Protein AF-A0A0Q2XA26-F1 (afdb_monomer)

Radius of gyration: 17.33 Å; Cα contacts (8 Å, |Δi|>4): 202; chains: 1; bounding box: 46×27×49 Å

Structure (mmCIF, N/CA/C/O backbone):
data_AF-A0A0Q2XA26-F1
#
_entry.id   AF-A0A0Q2XA26-F1
#
loop_
_atom_site.group_PDB
_atom_site.id
_atom_site.type_symbol
_atom_site.label_atom_id
_atom_site.label_alt_id
_atom_site.label_comp_id
_atom_site.label_asym_id
_atom_site.label_entity_id
_atom_site.label_seq_id
_atom_site.pdbx_PDB_ins_code
_atom_site.Cartn_x
_atom_site.Cartn_y
_atom_site.Cartn_z
_atom_site.occupancy
_atom_site.B_iso_or_equiv
_atom_site.auth_seq_id
_atom_site.auth_comp_id
_atom_site.auth_asym_id
_atom_site.auth_atom_id
_atom_site.pdbx_PDB_model_num
ATOM 1 N N . MET A 1 1 ? 8.811 11.066 24.839 1.00 60.38 1 MET A N 1
ATOM 2 C CA . MET A 1 1 ? 7.591 11.904 24.819 1.00 60.38 1 MET A CA 1
ATOM 3 C C . MET A 1 1 ? 6.394 10.997 25.052 1.00 60.38 1 MET A C 1
ATOM 5 O O . MET A 1 1 ? 6.453 9.852 24.619 1.00 60.38 1 MET A O 1
ATOM 9 N N . ALA A 1 2 ? 5.372 11.446 25.786 1.00 68.88 2 ALA A N 1
ATOM 10 C CA . ALA A 1 2 ? 4.149 10.662 25.970 1.00 68.88 2 ALA A CA 1
ATOM 11 C C . ALA A 1 2 ? 3.360 10.617 24.654 1.00 68.88 2 ALA A C 1
ATOM 13 O O . ALA A 1 2 ? 3.324 11.610 23.932 1.00 68.88 2 ALA A O 1
ATOM 14 N N . ARG A 1 3 ? 2.763 9.466 24.346 1.00 77.31 3 ARG A N 1
ATOM 15 C CA . ARG A 1 3 ? 1.936 9.269 23.156 1.00 77.31 3 ARG A CA 1
ATOM 16 C C . ARG A 1 3 ? 0.669 10.134 23.233 1.00 77.31 3 ARG A C 1
ATOM 18 O O . ARG A 1 3 ? 0.009 10.151 24.271 1.00 77.31 3 ARG A O 1
ATOM 25 N N . ILE A 1 4 ? 0.309 10.794 22.137 1.00 81.94 4 ILE A N 1
ATOM 26 C CA . ILE A 1 4 ? -0.959 11.513 21.997 1.00 81.94 4 ILE A CA 1
ATOM 27 C C . ILE A 1 4 ? -2.042 10.502 21.604 1.00 81.94 4 ILE A C 1
ATOM 29 O O . ILE A 1 4 ? -1.872 9.731 20.662 1.00 81.94 4 ILE A O 1
ATOM 33 N N . THR A 1 5 ? -3.148 10.470 22.350 1.00 85.94 5 THR A N 1
ATOM 34 C CA . THR A 1 5 ? -4.313 9.650 21.980 1.00 85.94 5 THR A CA 1
ATOM 35 C C . THR A 1 5 ? -5.193 10.465 21.031 1.00 85.94 5 THR A C 1
ATOM 37 O O . THR A 1 5 ? -5.631 11.548 21.429 1.00 85.94 5 THR A O 1
ATOM 40 N N . PRO A 1 6 ? -5.439 10.000 19.795 1.00 89.56 6 PRO A N 1
ATOM 41 C CA . PRO A 1 6 ? -6.265 10.724 18.837 1.00 89.56 6 PRO A CA 1
ATOM 42 C C . PRO A 1 6 ? -7.742 10.694 19.252 1.00 89.56 6 PRO A C 1
ATOM 44 O O . PRO A 1 6 ? -8.233 9.721 19.824 1.00 89.56 6 PRO A O 1
ATOM 47 N N . THR A 1 7 ? -8.473 11.758 18.937 1.00 94.25 7 THR A N 1
ATOM 48 C CA . THR A 1 7 ? -9.941 11.764 19.019 1.00 94.25 7 THR A CA 1
ATOM 49 C C . THR A 1 7 ? -10.550 11.022 17.828 1.00 94.25 7 THR A C 1
ATOM 51 O O . THR A 1 7 ? -9.945 10.949 16.759 1.00 94.25 7 THR A O 1
ATOM 54 N N . THR A 1 8 ? -11.789 10.540 17.958 1.00 93.88 8 THR A N 1
ATOM 55 C CA . THR A 1 8 ? -12.515 9.907 16.839 1.00 93.88 8 THR A CA 1
ATOM 56 C C . THR A 1 8 ? -12.646 10.835 15.627 1.00 93.88 8 THR A C 1
ATOM 58 O O . THR A 1 8 ? -12.549 10.369 14.500 1.00 93.88 8 THR A O 1
ATOM 61 N N . ALA A 1 9 ? -12.800 12.148 15.835 1.00 95.12 9 ALA A N 1
ATOM 62 C CA . ALA A 1 9 ? -12.854 13.120 14.741 1.00 95.12 9 ALA A CA 1
ATOM 63 C C . ALA A 1 9 ? -11.522 13.215 13.974 1.00 95.12 9 ALA A C 1
ATOM 65 O O . ALA A 1 9 ? -11.523 13.260 12.748 1.00 95.12 9 ALA A O 1
ATOM 66 N N . GLN A 1 10 ? -10.387 13.182 14.681 1.00 95.75 10 GLN A N 1
ATOM 67 C CA . GLN A 1 10 ? -9.065 13.156 14.046 1.00 95.75 10 GLN A CA 1
ATOM 68 C C . GLN A 1 10 ? -8.832 11.844 13.292 1.00 95.75 10 GLN A C 1
ATOM 70 O O . GLN A 1 10 ? -8.334 11.865 12.173 1.00 95.75 10 GLN A O 1
ATOM 75 N N . LEU A 1 11 ? -9.232 10.705 13.865 1.00 95.56 11 LEU A N 1
ATOM 76 C CA . LEU A 1 11 ? -9.172 9.413 13.173 1.00 95.56 11 LEU A CA 1
ATOM 77 C C . LEU A 1 11 ? -10.037 9.414 11.904 1.00 95.56 11 LEU A C 1
ATOM 79 O O . LEU A 1 11 ? -9.583 8.976 10.853 1.00 95.56 11 LEU A O 1
ATOM 83 N N . ALA A 1 12 ? -11.249 9.962 11.972 1.00 95.56 12 ALA A N 1
ATOM 84 C CA . ALA A 1 12 ? -12.145 10.097 10.826 1.00 95.56 12 ALA A CA 1
ATOM 85 C C . ALA A 1 12 ? -11.528 10.938 9.694 1.00 95.56 12 ALA A C 1
ATOM 87 O O . ALA A 1 12 ? -11.605 10.563 8.521 1.00 95.56 12 ALA A O 1
ATOM 88 N N . GLU A 1 13 ? -10.888 12.060 10.029 1.00 95.38 13 GLU A N 1
ATOM 89 C CA . GLU A 1 13 ? -10.174 12.894 9.058 1.00 95.38 13 GLU A CA 1
ATOM 90 C C . GLU A 1 13 ? -8.998 12.137 8.429 1.00 95.38 13 GLU A C 1
ATOM 92 O O . GLU A 1 13 ? -8.882 12.072 7.202 1.00 95.38 13 GLU A O 1
ATOM 97 N N . LEU A 1 14 ? -8.164 11.501 9.256 1.00 94.69 14 LEU A N 1
ATOM 98 C CA . LEU A 1 14 ? -7.005 10.729 8.812 1.00 94.69 14 LEU A CA 1
ATOM 99 C C . LEU A 1 14 ? -7.397 9.534 7.932 1.00 94.69 14 LEU A C 1
ATOM 101 O O . LEU A 1 14 ? -6.720 9.266 6.939 1.00 94.69 14 LEU A O 1
ATOM 105 N N . ALA A 1 15 ? -8.494 8.842 8.242 1.00 93.44 15 ALA A N 1
ATOM 106 C CA . ALA A 1 15 ? -9.020 7.753 7.422 1.00 93.44 15 ALA A CA 1
ATOM 107 C C . ALA A 1 15 ? -9.428 8.241 6.023 1.00 93.44 15 ALA A C 1
ATOM 109 O O . ALA A 1 15 ? -9.020 7.657 5.016 1.00 93.44 15 ALA A O 1
ATOM 110 N N . ASN A 1 16 ? -10.196 9.334 5.961 1.00 92.75 16 ASN A N 1
ATOM 111 C CA . ASN A 1 16 ? -10.721 9.886 4.710 1.00 92.75 16 ASN A CA 1
ATOM 112 C C . ASN A 1 16 ? -9.647 10.515 3.816 1.00 92.75 16 ASN A C 1
ATOM 114 O O . ASN A 1 16 ? -9.810 10.556 2.598 1.00 92.75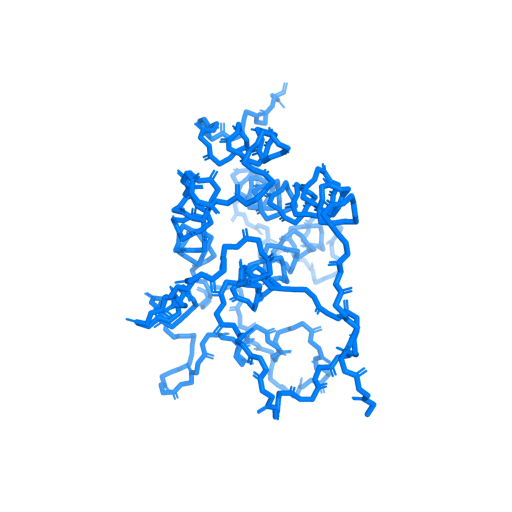 16 ASN A O 1
ATOM 118 N N . THR A 1 17 ? -8.573 11.042 4.404 1.00 93.31 17 THR A N 1
ATOM 119 C CA . THR A 1 17 ? -7.566 11.822 3.672 1.00 93.31 17 THR A CA 1
ATOM 120 C C . THR A 1 17 ? -6.251 11.066 3.552 1.00 93.31 17 THR A C 1
ATOM 122 O O . THR A 1 17 ? -5.858 10.689 2.451 1.00 93.31 17 THR A O 1
ATOM 125 N N . HIS A 1 18 ? -5.592 10.790 4.674 1.00 94.44 18 HIS A N 1
ATOM 126 C CA . HIS A 1 18 ? -4.256 10.207 4.705 1.00 94.44 18 HIS A CA 1
ATOM 127 C C . HIS A 1 18 ? -4.272 8.728 4.327 1.00 94.44 18 HIS A C 1
ATOM 129 O O . HIS A 1 18 ? -3.581 8.343 3.391 1.00 94.44 18 HIS A O 1
ATOM 135 N N . LEU A 1 19 ? -5.090 7.894 4.975 1.00 96.38 19 LEU A N 1
ATOM 136 C CA . LEU A 1 19 ? -5.131 6.468 4.636 1.00 96.38 19 LEU A CA 1
ATOM 137 C C . LEU A 1 19 ? -5.649 6.243 3.208 1.00 96.38 19 LEU A C 1
ATOM 139 O O . LEU A 1 19 ? -5.099 5.420 2.475 1.00 96.38 19 LEU A O 1
ATOM 143 N N . TYR A 1 20 ? -6.655 7.017 2.785 1.00 96.56 20 TYR A N 1
ATOM 144 C CA . TYR A 1 20 ? -7.089 7.054 1.387 1.00 96.56 20 TYR A CA 1
ATOM 145 C C . TYR A 1 20 ? -5.928 7.383 0.441 1.00 96.56 20 TYR A C 1
ATOM 147 O O . TYR A 1 20 ? -5.708 6.657 -0.529 1.00 96.56 20 TYR A O 1
ATOM 155 N N . TYR A 1 21 ? -5.172 8.446 0.729 1.00 97.00 21 TYR A N 1
ATOM 156 C CA . TYR A 1 21 ? -4.023 8.867 -0.070 1.00 97.00 21 TYR A CA 1
ATOM 157 C C . TYR A 1 21 ? -2.956 7.772 -0.161 1.00 97.00 21 TYR A C 1
ATOM 159 O O . TYR A 1 21 ? -2.524 7.447 -1.264 1.00 97.00 21 TYR A O 1
ATOM 167 N N . GLU A 1 22 ? -2.584 7.144 0.955 1.00 97.69 22 GLU A N 1
ATOM 168 C CA . GLU A 1 22 ? -1.586 6.068 0.977 1.00 97.69 22 GLU A CA 1
ATOM 169 C C . GLU A 1 22 ? -2.005 4.881 0.090 1.00 97.69 22 GLU A C 1
ATOM 171 O O . GLU A 1 22 ? -1.217 4.372 -0.713 1.00 97.69 22 GLU A O 1
ATOM 176 N N . VAL A 1 23 ? -3.276 4.468 0.166 1.00 97.06 23 VAL A N 1
ATOM 177 C CA . VAL A 1 23 ? -3.823 3.391 -0.676 1.00 97.06 23 VAL A CA 1
ATOM 178 C C . VAL A 1 23 ? -3.909 3.817 -2.144 1.00 97.06 23 VAL A C 1
ATOM 180 O O . VAL A 1 23 ? -3.584 3.027 -3.038 1.00 97.06 23 VAL A O 1
ATOM 183 N N . ALA A 1 24 ? -4.324 5.056 -2.419 1.00 96.19 24 ALA A N 1
ATOM 184 C CA . ALA A 1 24 ? -4.394 5.601 -3.771 1.00 96.19 24 ALA A CA 1
ATOM 185 C C . ALA A 1 24 ? -3.009 5.651 -4.421 1.00 96.19 24 ALA A C 1
ATOM 187 O O . ALA A 1 24 ? -2.857 5.202 -5.557 1.00 96.19 24 ALA A O 1
ATOM 188 N N . MET A 1 25 ? -1.999 6.122 -3.691 1.00 96.94 25 MET A N 1
ATOM 189 C CA . MET A 1 25 ? -0.627 6.207 -4.170 1.00 96.94 25 MET A CA 1
ATOM 190 C C . MET A 1 25 ? -0.015 4.828 -4.400 1.00 96.94 25 MET A C 1
ATOM 192 O O . MET A 1 25 ? 0.575 4.612 -5.454 1.00 96.94 25 MET A O 1
ATOM 196 N N . LEU A 1 26 ? -0.210 3.865 -3.489 1.00 96.38 26 LEU A N 1
ATOM 197 C CA . LEU A 1 26 ? 0.253 2.488 -3.696 1.00 96.38 26 LEU A CA 1
ATOM 198 C C . LEU A 1 26 ? -0.326 1.887 -4.987 1.00 96.38 26 LEU A C 1
ATOM 200 O O . LEU A 1 26 ? 0.406 1.325 -5.805 1.00 96.38 26 LEU A O 1
ATOM 204 N N . ARG A 1 27 ? -1.646 2.007 -5.183 1.00 94.25 27 ARG A N 1
ATOM 205 C CA . ARG A 1 27 ? -2.333 1.432 -6.350 1.00 94.25 27 ARG A CA 1
ATOM 206 C C . ARG A 1 27 ? -2.001 2.174 -7.642 1.00 94.25 27 ARG A C 1
ATOM 208 O O . ARG A 1 27 ? -1.730 1.529 -8.651 1.00 94.25 27 ARG A O 1
ATOM 215 N N . GLY A 1 28 ? -2.019 3.504 -7.611 1.00 93.88 28 GLY A N 1
ATOM 216 C CA . GLY A 1 28 ? -1.729 4.352 -8.764 1.00 93.88 28 GLY A CA 1
ATOM 217 C C . GLY A 1 28 ? -0.285 4.208 -9.229 1.00 93.88 28 GLY A C 1
ATOM 218 O O . GLY A 1 28 ? -0.040 4.044 -10.419 1.00 93.88 28 GLY A O 1
ATOM 219 N N . ALA A 1 29 ? 0.670 4.167 -8.299 1.00 95.06 29 ALA A N 1
ATOM 220 C CA . ALA A 1 29 ? 2.077 3.985 -8.626 1.00 95.06 29 ALA A CA 1
ATOM 221 C C . ALA A 1 29 ? 2.361 2.613 -9.259 1.00 95.06 29 ALA A C 1
ATOM 223 O O . ALA A 1 29 ? 3.109 2.537 -10.233 1.00 95.06 29 ALA A O 1
ATOM 224 N N . LEU A 1 30 ? 1.734 1.536 -8.764 1.00 93.19 30 LEU A N 1
ATOM 225 C CA . LEU A 1 30 ? 1.834 0.222 -9.406 1.00 93.19 30 LEU A CA 1
ATOM 226 C C . LEU A 1 30 ? 1.254 0.253 -10.831 1.00 93.19 30 LEU A C 1
ATOM 228 O O . LEU A 1 30 ? 1.907 -0.206 -11.764 1.00 93.19 30 LEU A O 1
ATOM 232 N N . ALA A 1 31 ? 0.069 0.843 -11.010 1.00 92.81 31 ALA A N 1
ATOM 233 C CA . ALA A 1 31 ? -0.580 0.931 -12.316 1.00 92.81 31 ALA A CA 1
ATOM 234 C C . ALA A 1 31 ? 0.245 1.739 -13.335 1.00 92.81 31 ALA A C 1
ATOM 236 O O . ALA A 1 31 ? 0.441 1.292 -14.462 1.00 92.81 31 ALA A O 1
ATOM 237 N N . GLU A 1 32 ? 0.781 2.895 -12.937 1.00 93.62 32 GLU A N 1
ATOM 238 C CA . GLU A 1 32 ? 1.642 3.727 -13.788 1.00 93.62 32 GLU A CA 1
ATOM 239 C C . GLU A 1 32 ? 2.978 3.047 -14.112 1.00 93.62 32 GLU A C 1
ATOM 241 O O . GLU A 1 32 ? 3.486 3.144 -15.233 1.00 93.62 32 GLU A O 1
ATOM 246 N N . GLN A 1 33 ? 3.550 2.310 -13.156 1.00 91.62 33 GLN A N 1
ATOM 247 C CA . GLN A 1 33 ? 4.722 1.482 -13.417 1.00 91.62 33 GLN A CA 1
ATOM 248 C C . GLN A 1 33 ? 4.426 0.412 -14.478 1.00 91.62 33 GLN A C 1
ATOM 250 O O . GLN A 1 33 ? 5.228 0.244 -15.402 1.00 91.62 33 GLN A O 1
ATOM 255 N N . ASP A 1 34 ? 3.317 -0.313 -14.337 1.00 90.19 34 ASP A N 1
ATOM 256 C CA . ASP A 1 34 ? 2.938 -1.387 -15.255 1.00 90.19 34 ASP A CA 1
ATOM 257 C C . ASP A 1 34 ? 2.626 -0.836 -16.650 1.00 90.19 34 ASP A C 1
ATOM 259 O O . ASP A 1 34 ? 3.135 -1.367 -17.641 1.00 90.19 34 ASP A O 1
ATOM 263 N N . LYS A 1 35 ? 1.900 0.288 -16.730 1.00 91.00 35 LYS A N 1
ATOM 264 C CA . LYS A 1 35 ? 1.630 1.017 -17.977 1.00 91.00 35 LYS A CA 1
ATOM 265 C C . LYS A 1 35 ? 2.921 1.356 -18.715 1.00 91.00 35 LYS A C 1
ATOM 267 O O . LYS A 1 35 ? 3.100 0.956 -19.861 1.00 91.00 35 LYS A O 1
ATOM 272 N N . ARG A 1 36 ? 3.869 2.016 -18.045 1.00 90.69 36 ARG A N 1
ATOM 273 C CA . ARG A 1 36 ? 5.140 2.425 -18.669 1.00 90.69 36 ARG A CA 1
ATOM 274 C C . ARG A 1 36 ? 5.985 1.249 -19.134 1.00 90.69 36 ARG A C 1
ATOM 276 O O . ARG A 1 36 ? 6.661 1.347 -20.152 1.00 90.69 36 ARG A O 1
ATOM 283 N N . ARG A 1 37 ? 5.969 0.136 -18.399 1.00 88.00 37 ARG A N 1
ATOM 284 C CA . ARG A 1 37 ? 6.667 -1.088 -18.817 1.00 88.00 37 ARG A CA 1
ATOM 285 C C . ARG A 1 37 ? 6.008 -1.743 -20.029 1.00 88.00 37 ARG A C 1
ATOM 287 O O . ARG A 1 37 ? 6.721 -2.325 -20.840 1.00 88.00 37 ARG A O 1
ATOM 294 N N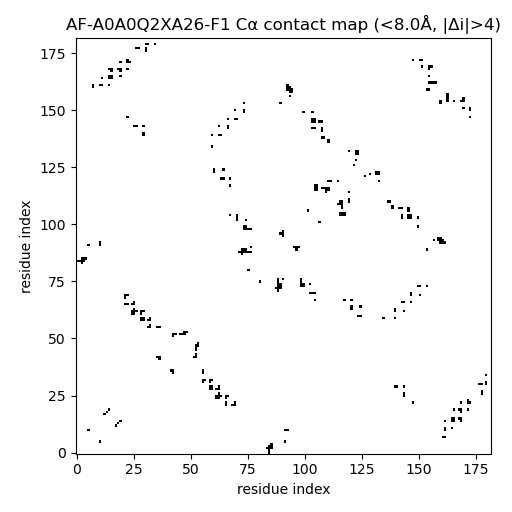 . ALA A 1 38 ? 4.684 -1.658 -20.145 1.00 89.69 38 ALA A N 1
ATOM 295 C CA . ALA A 1 38 ? 3.953 -2.154 -21.304 1.00 89.69 38 ALA A CA 1
ATOM 296 C C . ALA A 1 38 ? 4.188 -1.276 -22.546 1.00 89.69 38 ALA A C 1
ATOM 298 O O . ALA A 1 38 ? 4.428 -1.804 -23.628 1.00 89.69 38 ALA A O 1
ATOM 299 N N . GLU A 1 39 ? 4.171 0.049 -22.382 1.00 91.81 39 GLU A N 1
ATOM 300 C CA . GLU A 1 39 ? 4.396 1.022 -23.460 1.00 91.81 39 GLU A CA 1
ATOM 301 C C . GLU A 1 39 ? 5.857 1.058 -23.928 1.00 91.81 39 GLU A C 1
ATOM 303 O O . GLU A 1 39 ? 6.125 1.193 -25.122 1.00 91.81 39 GLU A O 1
ATOM 308 N N . THR A 1 40 ? 6.806 0.865 -23.005 1.00 90.69 40 THR A N 1
ATOM 309 C CA . THR A 1 40 ? 8.245 0.866 -23.292 1.00 90.69 40 THR A CA 1
ATOM 310 C C . THR A 1 40 ? 8.904 -0.410 -22.747 1.00 90.69 40 THR A C 1
ATOM 312 O O . THR A 1 40 ? 9.517 -0.392 -21.677 1.00 90.69 40 THR A O 1
ATOM 315 N N . PRO A 1 41 ? 8.859 -1.540 -23.480 1.00 87.50 41 PRO A N 1
ATOM 316 C CA . PRO A 1 41 ? 9.407 -2.818 -23.003 1.00 87.50 41 PRO A CA 1
ATOM 317 C C . PRO A 1 41 ? 10.910 -2.789 -22.673 1.00 87.50 41 PRO A C 1
ATOM 319 O O . PRO A 1 41 ? 11.372 -3.532 -21.809 1.00 87.50 41 PRO A O 1
ATOM 322 N N . HIS A 1 42 ? 11.666 -1.901 -23.326 1.00 90.50 42 HIS A N 1
ATOM 323 C CA . HIS A 1 42 ? 13.110 -1.701 -23.144 1.00 90.50 42 HIS A CA 1
ATOM 324 C C . HIS A 1 42 ? 13.443 -0.534 -22.195 1.00 90.50 42 HIS A C 1
ATOM 326 O O . HIS A 1 42 ? 14.564 -0.037 -22.183 1.00 90.50 42 HIS A O 1
ATOM 332 N N . ILE A 1 43 ? 12.495 -0.080 -21.363 1.00 90.62 43 ILE A N 1
ATOM 333 C CA . ILE A 1 43 ? 12.671 1.072 -20.452 1.00 90.62 43 ILE A CA 1
ATOM 334 C C . ILE A 1 43 ? 13.892 0.961 -19.523 1.00 90.62 43 ILE A C 1
ATOM 336 O O . ILE A 1 43 ? 14.390 1.960 -19.008 1.00 90.62 43 ILE A O 1
ATOM 340 N N . ARG A 1 44 ? 14.380 -0.262 -19.286 1.00 84.81 44 ARG A N 1
ATOM 341 C CA . ARG A 1 44 ? 15.564 -0.537 -18.460 1.00 84.81 44 ARG A CA 1
ATOM 342 C C . ARG A 1 44 ? 16.888 -0.326 -19.189 1.00 84.81 44 ARG A C 1
ATOM 344 O O . ARG A 1 44 ? 17.894 -0.113 -18.507 1.00 84.81 44 ARG A O 1
ATOM 351 N N . ASP A 1 45 ? 16.860 -0.378 -20.516 1.00 91.25 45 ASP A N 1
ATOM 352 C CA . ASP A 1 45 ? 18.022 -0.220 -21.390 1.00 91.25 45 ASP A CA 1
ATOM 353 C C . ASP A 1 45 ? 18.287 1.254 -21.719 1.00 91.25 45 ASP A C 1
ATOM 355 O O . ASP A 1 45 ? 19.393 1.597 -22.123 1.00 91.25 45 ASP A O 1
ATOM 359 N N . LEU A 1 46 ? 17.294 2.126 -21.496 1.00 91.31 46 LEU A N 1
ATOM 360 C CA . LEU A 1 46 ? 17.448 3.579 -21.582 1.00 91.31 46 LEU A CA 1
ATOM 361 C C . LEU A 1 46 ? 18.514 4.083 -20.606 1.00 91.31 46 LEU A C 1
ATOM 363 O O . LEU A 1 46 ? 18.731 3.488 -19.544 1.00 91.31 46 LEU A O 1
ATOM 367 N N . ASP A 1 47 ? 19.125 5.222 -20.918 1.00 93.69 47 ASP A N 1
ATOM 368 C CA . ASP A 1 47 ? 20.100 5.858 -20.038 1.00 93.69 47 ASP A CA 1
ATOM 369 C C . ASP A 1 47 ? 19.502 6.187 -18.664 1.00 93.69 47 ASP A C 1
ATOM 371 O O . ASP A 1 47 ? 18.291 6.313 -18.479 1.00 93.69 47 ASP A O 1
ATOM 375 N N . ARG A 1 48 ? 20.354 6.248 -17.635 1.00 88.50 48 ARG A N 1
ATOM 376 C CA . ARG A 1 48 ? 19.899 6.404 -16.239 1.00 88.50 48 ARG A CA 1
ATOM 377 C C . ARG A 1 48 ? 19.213 7.742 -15.975 1.00 88.50 48 ARG A C 1
ATOM 379 O O . ARG A 1 48 ? 18.426 7.826 -15.036 1.00 88.50 48 ARG A O 1
ATOM 386 N N . ASP A 1 49 ? 19.550 8.749 -16.762 1.00 92.62 49 ASP A N 1
ATOM 387 C CA . ASP A 1 49 ? 18.995 10.095 -16.743 1.00 92.62 49 ASP A CA 1
ATOM 388 C C . ASP A 1 49 ? 17.874 10.298 -17.776 1.00 92.62 49 ASP A C 1
ATOM 390 O O . ASP A 1 49 ? 17.297 11.384 -17.840 1.00 92.62 49 ASP A O 1
ATOM 394 N N . ASP A 1 50 ? 17.512 9.258 -18.537 1.00 95.38 50 ASP A N 1
ATOM 395 C CA . ASP A 1 50 ? 16.389 9.321 -19.464 1.00 95.38 50 ASP A CA 1
ATOM 396 C C . ASP A 1 50 ? 15.081 9.609 -18.693 1.00 95.38 50 ASP A C 1
ATOM 398 O O . ASP A 1 50 ? 14.732 8.869 -17.759 1.00 95.38 50 ASP A O 1
ATOM 402 N N . PRO A 1 51 ? 14.313 10.650 -19.070 1.00 94.44 51 PRO A N 1
ATOM 403 C CA . PRO A 1 51 ? 13.096 11.036 -18.359 1.00 94.44 51 PRO A CA 1
ATOM 404 C C . PRO A 1 51 ? 12.043 9.925 -18.246 1.00 94.44 51 PRO A C 1
ATOM 406 O O . PRO A 1 51 ? 11.335 9.843 -17.239 1.00 94.44 51 PRO A O 1
ATOM 409 N N . ILE A 1 52 ? 11.926 9.049 -19.248 1.00 93.62 52 ILE A N 1
ATOM 410 C CA . ILE A 1 52 ? 10.967 7.938 -19.245 1.00 93.62 52 ILE A CA 1
ATOM 411 C C . ILE A 1 52 ? 11.387 6.907 -18.198 1.00 93.62 52 ILE A C 1
ATOM 413 O O . ILE A 1 52 ? 10.552 6.448 -17.406 1.00 93.62 52 ILE A O 1
ATOM 417 N N . ARG A 1 53 ? 12.686 6.584 -18.150 1.00 92.75 53 ARG A N 1
ATOM 418 C CA . ARG A 1 53 ? 13.249 5.685 -17.140 1.00 92.75 53 ARG A CA 1
ATOM 419 C C . ARG A 1 53 ? 13.111 6.273 -15.740 1.00 92.75 53 ARG A C 1
ATOM 421 O O . ARG A 1 53 ? 12.647 5.563 -14.847 1.00 92.75 53 ARG A O 1
ATOM 428 N N . ILE A 1 54 ? 13.454 7.549 -15.552 1.00 92.56 54 ILE A N 1
ATOM 429 C CA . ILE A 1 54 ? 13.295 8.261 -14.275 1.00 92.56 54 ILE A CA 1
ATOM 430 C C . ILE A 1 54 ? 11.846 8.174 -13.801 1.00 92.56 54 ILE A C 1
ATOM 432 O O . ILE A 1 54 ? 11.604 7.784 -12.662 1.00 92.56 54 ILE A O 1
ATOM 436 N N . ALA A 1 55 ? 10.874 8.466 -14.667 1.00 93.31 55 ALA A N 1
ATOM 437 C CA . ALA A 1 55 ? 9.466 8.425 -14.293 1.00 93.31 55 ALA A CA 1
ATOM 438 C C . ALA A 1 55 ? 9.010 7.014 -13.872 1.00 93.31 55 ALA A C 1
ATOM 440 O O . ALA A 1 55 ? 8.353 6.862 -12.845 1.00 93.31 55 ALA A O 1
ATOM 441 N N . CYS A 1 56 ? 9.403 5.955 -14.592 1.00 92.38 56 CYS A N 1
ATOM 442 C CA . CYS A 1 56 ? 9.101 4.580 -14.169 1.00 92.38 56 CYS A CA 1
ATOM 443 C C . CYS A 1 56 ? 9.767 4.212 -12.832 1.00 92.38 56 CYS A C 1
ATOM 445 O O . CYS A 1 56 ? 9.173 3.493 -12.022 1.00 92.38 56 CYS A O 1
ATOM 447 N N . MET A 1 57 ? 10.980 4.712 -12.578 1.00 90.94 57 MET A N 1
ATOM 448 C CA . MET A 1 57 ? 11.660 4.527 -11.295 1.00 90.94 57 MET A CA 1
ATOM 449 C C . MET A 1 57 ? 10.995 5.315 -10.163 1.00 90.94 57 MET A C 1
ATOM 451 O O . MET A 1 57 ? 10.880 4.785 -9.064 1.00 90.94 57 MET A O 1
ATOM 455 N N . ALA A 1 58 ? 10.477 6.513 -10.425 1.00 93.12 58 ALA A N 1
ATOM 456 C CA . ALA A 1 58 ? 9.726 7.283 -9.439 1.00 93.12 58 ALA A CA 1
ATOM 457 C C . ALA A 1 58 ? 8.444 6.548 -9.013 1.00 93.12 58 ALA A C 1
ATOM 459 O O . ALA A 1 58 ? 8.177 6.418 -7.822 1.00 93.12 58 ALA A O 1
ATOM 460 N N . PHE A 1 59 ? 7.693 5.976 -9.963 1.00 94.88 59 PHE A N 1
ATOM 461 C CA . PHE A 1 59 ? 6.513 5.164 -9.641 1.00 94.88 59 PHE A CA 1
ATOM 462 C C . PHE A 1 59 ? 6.867 3.857 -8.923 1.00 94.88 59 PHE A C 1
ATOM 464 O O . PHE A 1 59 ? 6.183 3.452 -7.989 1.00 94.88 59 PHE A O 1
ATOM 471 N N . PHE A 1 60 ? 7.974 3.213 -9.295 1.00 93.44 60 PHE A N 1
ATOM 472 C CA . PHE A 1 60 ? 8.495 2.071 -8.543 1.00 93.44 60 PHE A CA 1
ATOM 473 C C . PHE A 1 60 ? 8.760 2.421 -7.072 1.00 93.44 60 PHE A C 1
ATOM 475 O O . PHE A 1 60 ? 8.315 1.711 -6.173 1.00 93.44 60 PHE A O 1
ATOM 482 N N . GLU A 1 61 ? 9.497 3.505 -6.835 1.00 93.75 61 GLU A N 1
ATOM 483 C CA . GLU A 1 61 ? 9.874 3.947 -5.494 1.00 93.75 61 GLU A CA 1
ATOM 484 C C . GLU A 1 61 ? 8.642 4.401 -4.695 1.00 93.75 61 GLU A C 1
ATOM 486 O O . GLU A 1 61 ? 8.519 4.047 -3.521 1.00 93.75 61 GLU A O 1
ATOM 491 N N . ALA A 1 62 ? 7.676 5.060 -5.344 1.00 95.56 62 ALA A N 1
ATOM 492 C CA . ALA A 1 62 ? 6.383 5.397 -4.753 1.00 95.56 62 ALA A CA 1
ATOM 493 C C . ALA A 1 62 ? 5.595 4.142 -4.322 1.00 95.56 62 ALA A C 1
ATOM 495 O O . ALA A 1 62 ? 5.106 4.064 -3.197 1.00 95.56 62 ALA A O 1
ATOM 496 N N . ALA A 1 63 ? 5.517 3.103 -5.156 1.00 95.62 63 ALA A N 1
ATOM 497 C CA . ALA A 1 63 ? 4.837 1.868 -4.760 1.00 95.62 63 ALA A CA 1
ATOM 498 C C . ALA A 1 63 ? 5.496 1.228 -3.522 1.00 95.62 63 ALA A C 1
ATOM 500 O O . ALA A 1 63 ? 4.804 0.791 -2.602 1.00 95.62 63 ALA A O 1
ATOM 501 N N . LEU A 1 64 ? 6.833 1.216 -3.455 1.00 95.56 64 LEU A N 1
ATOM 502 C CA . LEU A 1 64 ? 7.553 0.662 -2.307 1.00 95.56 64 LEU A CA 1
ATOM 503 C C . LEU A 1 64 ? 7.369 1.486 -1.026 1.00 95.56 64 LEU A C 1
ATOM 505 O O . LEU A 1 64 ? 7.179 0.896 0.039 1.00 95.56 64 LEU A O 1
ATOM 509 N N . ILE A 1 65 ? 7.427 2.822 -1.102 1.00 95.88 65 ILE A N 1
ATOM 510 C CA . ILE A 1 65 ? 7.298 3.669 0.092 1.00 95.88 65 ILE A CA 1
ATOM 511 C C . ILE A 1 65 ? 5.901 3.548 0.699 1.00 95.88 65 ILE A C 1
ATOM 513 O O . ILE A 1 65 ? 5.784 3.324 1.903 1.00 95.88 65 ILE A O 1
ATOM 517 N N . HIS A 1 66 ? 4.858 3.585 -0.132 1.00 97.38 66 HIS A N 1
ATOM 518 C CA . HIS A 1 66 ? 3.478 3.494 0.334 1.00 97.38 66 HIS A CA 1
ATOM 519 C C . HIS A 1 66 ? 3.142 2.086 0.837 1.00 97.38 66 HIS A C 1
ATOM 521 O O . HIS A 1 66 ? 2.512 1.947 1.881 1.00 97.38 66 HIS A O 1
ATOM 527 N N . ALA A 1 67 ? 3.658 1.026 0.200 1.00 96.88 67 ALA A N 1
ATOM 528 C CA . ALA A 1 67 ? 3.557 -0.330 0.748 1.00 96.88 67 ALA A CA 1
ATOM 529 C C . ALA A 1 67 ? 4.204 -0.434 2.140 1.00 96.88 67 ALA A C 1
ATOM 531 O O . ALA A 1 67 ? 3.632 -1.030 3.050 1.00 96.88 67 ALA A O 1
ATOM 532 N N . ARG A 1 68 ? 5.380 0.179 2.320 1.00 94.75 68 ARG A N 1
ATOM 533 C CA . ARG A 1 68 ? 6.104 0.192 3.595 1.00 94.75 68 ARG A CA 1
ATOM 534 C C . ARG A 1 68 ? 5.367 0.964 4.681 1.00 94.75 68 ARG A C 1
ATOM 536 O O . ARG A 1 68 ? 5.368 0.500 5.813 1.00 94.75 68 ARG A O 1
ATOM 543 N N . VAL A 1 69 ? 4.791 2.126 4.368 1.00 94.38 69 VAL A N 1
ATOM 544 C CA . VAL A 1 69 ? 4.011 2.945 5.318 1.00 94.38 69 VAL A CA 1
ATOM 545 C C . VAL A 1 69 ? 2.744 2.211 5.757 1.00 94.38 69 VAL A C 1
ATOM 547 O O . VAL A 1 69 ? 2.407 2.204 6.939 1.00 94.38 69 VAL A O 1
ATOM 550 N N . LEU A 1 70 ? 2.078 1.540 4.823 1.00 96.88 70 LEU A N 1
ATOM 551 C CA . LEU A 1 70 ? 0.861 0.783 5.083 1.00 96.88 70 LEU A CA 1
ATOM 552 C C . LEU A 1 70 ? 1.099 -0.503 5.893 1.00 96.88 70 LEU A C 1
ATOM 554 O O . LEU A 1 70 ? 0.344 -0.789 6.820 1.00 96.88 70 LEU A O 1
ATOM 558 N N . ASP A 1 71 ? 2.166 -1.250 5.602 1.00 96.00 71 ASP A N 1
ATOM 559 C CA . ASP A 1 71 ? 2.616 -2.376 6.438 1.00 96.00 71 ASP A CA 1
ATOM 560 C C . ASP A 1 71 ? 2.888 -1.915 7.876 1.00 96.00 71 ASP A C 1
ATO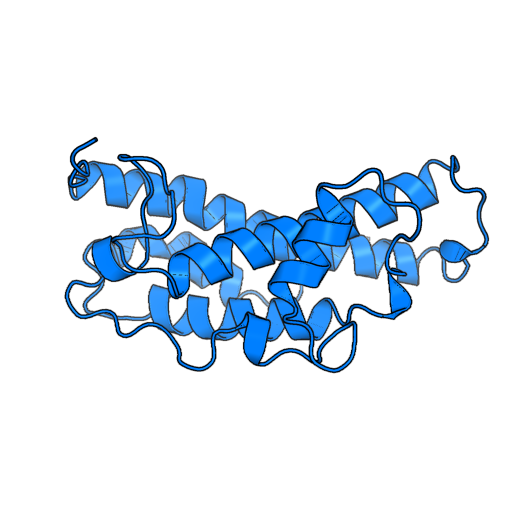M 562 O O . ASP A 1 71 ? 2.430 -2.518 8.844 1.00 96.00 71 ASP A O 1
ATOM 566 N N . ASP A 1 72 ? 3.552 -0.771 8.005 1.00 92.94 72 ASP A N 1
ATOM 567 C CA . ASP A 1 72 ? 3.835 -0.098 9.266 1.00 92.94 72 ASP A CA 1
ATOM 568 C C . ASP A 1 72 ? 2.579 0.299 10.046 1.00 92.94 72 ASP A C 1
ATOM 570 O O . ASP A 1 72 ? 2.543 0.171 11.269 1.00 92.94 72 ASP A O 1
ATOM 574 N N . PHE A 1 73 ? 1.564 0.804 9.350 1.00 94.44 73 PHE A N 1
ATOM 575 C CA . PHE A 1 73 ? 0.264 1.145 9.919 1.00 94.44 73 PHE A CA 1
ATOM 576 C C . PHE A 1 73 ? -0.477 -0.096 10.440 1.00 94.44 73 PHE A C 1
ATOM 578 O O . PHE A 1 73 ? -1.096 -0.045 11.501 1.00 94.44 73 PHE A O 1
ATOM 585 N N . LEU A 1 74 ? -0.396 -1.217 9.719 1.00 95.50 74 LEU A N 1
ATOM 586 C CA . LEU A 1 74 ? -1.095 -2.456 10.066 1.00 95.50 74 LEU A CA 1
ATOM 587 C C . LEU A 1 74 ? -0.424 -3.249 11.190 1.00 95.50 74 LEU A C 1
ATOM 589 O O . LEU A 1 74 ? -1.104 -3.991 11.900 1.00 95.50 74 LEU A O 1
ATOM 593 N N . THR A 1 75 ? 0.900 -3.155 11.323 1.00 91.19 75 THR A N 1
ATOM 594 C CA . THR A 1 75 ? 1.672 -4.174 12.055 1.00 91.19 75 THR A CA 1
ATOM 595 C C . THR A 1 75 ? 2.360 -3.682 13.319 1.00 91.19 75 THR A C 1
ATOM 597 O O . THR A 1 75 ? 2.698 -4.501 14.172 1.00 91.19 75 THR A O 1
ATOM 600 N N . LEU A 1 76 ? 2.577 -2.373 13.474 1.00 74.56 76 LEU A N 1
ATOM 601 C CA . LEU A 1 76 ? 3.366 -1.834 14.581 1.00 74.56 76 LEU A CA 1
ATOM 602 C C . LEU A 1 76 ? 2.482 -1.272 15.706 1.00 74.56 76 LEU A C 1
ATOM 604 O O . LEU A 1 76 ? 1.970 -0.162 15.571 1.00 74.56 76 LEU A O 1
ATOM 608 N N . PRO A 1 77 ? 2.360 -1.958 16.858 1.00 61.88 77 PRO A N 1
ATOM 609 C CA . PRO A 1 77 ? 1.952 -1.321 18.108 1.00 61.88 77 PRO A CA 1
ATOM 610 C C . PRO A 1 77 ? 3.155 -0.601 18.771 1.00 61.88 77 PRO A C 1
ATOM 612 O O . PRO A 1 77 ? 4.304 -0.984 18.533 1.00 61.88 77 PRO A O 1
ATOM 615 N N . PRO A 1 78 ? 2.968 0.405 19.648 1.00 54.50 78 PRO A N 1
ATOM 616 C CA . PRO A 1 78 ? 4.011 0.883 20.556 1.00 54.50 78 PRO A CA 1
ATOM 617 C C . PRO A 1 78 ? 3.960 0.169 21.914 1.00 54.50 78 PRO A C 1
ATOM 619 O O . PRO A 1 78 ? 2.901 -0.340 22.283 1.00 54.50 78 PRO A O 1
ATOM 622 N N . PRO A 1 79 ? 5.058 0.198 22.710 1.00 51.44 79 PRO A N 1
ATOM 623 C CA . PRO A 1 79 ? 6.224 1.086 22.592 1.00 51.44 79 PRO A CA 1
ATOM 624 C C . PRO A 1 79 ? 7.582 0.367 22.438 1.00 51.44 79 PRO A C 1
ATOM 626 O O . PRO A 1 79 ? 7.763 -0.740 22.934 1.00 51.44 79 PRO A O 1
ATOM 629 N N . ASN A 1 80 ? 8.514 1.059 21.756 1.00 52.06 80 ASN A N 1
ATOM 630 C CA . ASN A 1 80 ? 9.981 0.864 21.597 1.00 52.06 80 ASN A CA 1
ATOM 631 C C . ASN A 1 80 ? 10.467 1.054 20.140 1.00 52.06 80 ASN A C 1
ATOM 633 O O . ASN A 1 80 ? 11.662 0.966 19.874 1.00 52.06 80 ASN A O 1
ATOM 637 N N . SER A 1 81 ? 9.577 1.366 19.192 1.00 53.72 81 SER A N 1
ATOM 638 C CA . SER A 1 81 ? 9.895 1.482 17.756 1.00 53.72 81 SER A CA 1
ATOM 639 C C . SER A 1 81 ? 10.522 2.816 17.313 1.00 53.72 81 SER A C 1
ATOM 641 O O . SER A 1 81 ? 10.716 3.016 16.117 1.00 53.72 81 SER A O 1
ATOM 643 N N . GLY A 1 82 ? 10.840 3.736 18.235 1.00 58.06 82 GLY A N 1
ATOM 644 C CA . GLY A 1 82 ? 11.414 5.046 17.882 1.00 58.06 82 GLY A CA 1
ATOM 645 C C . GLY A 1 82 ? 10.466 5.955 17.086 1.00 58.06 82 GLY A C 1
ATOM 646 O O . GLY A 1 82 ? 10.927 6.825 16.356 1.00 58.06 82 GLY A O 1
ATOM 647 N N . ARG A 1 83 ? 9.154 5.723 17.202 1.00 68.25 83 ARG A N 1
ATOM 648 C CA . ARG A 1 83 ? 8.094 6.464 16.509 1.00 68.25 83 ARG A CA 1
ATOM 649 C C . ARG A 1 83 ? 7.767 7.811 17.146 1.00 68.25 83 ARG A C 1
ATOM 651 O O . ARG A 1 83 ? 8.041 8.022 18.333 1.00 68.25 83 ARG A O 1
ATOM 658 N N . ASN A 1 84 ? 7.175 8.702 16.352 1.00 78.88 84 ASN A N 1
ATOM 659 C CA . ASN A 1 84 ? 6.754 10.015 16.826 1.00 78.88 84 ASN A CA 1
ATOM 660 C C . ASN A 1 84 ? 5.520 9.882 17.730 1.00 78.88 84 ASN A C 1
ATOM 662 O O . ASN A 1 84 ? 4.768 8.909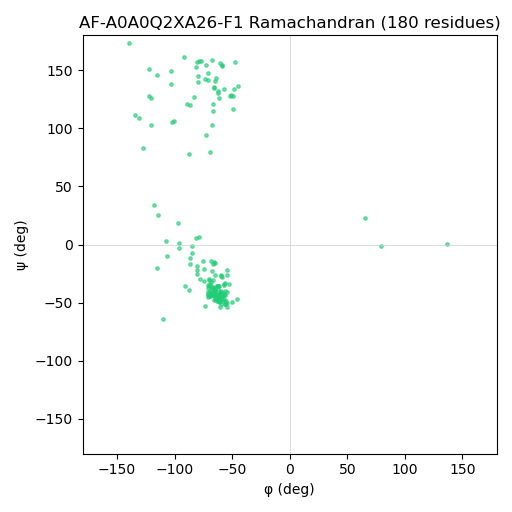 17.660 1.00 78.88 84 ASN A O 1
ATOM 666 N N . ALA A 1 85 ? 5.333 10.843 18.636 1.00 80.06 85 ALA A N 1
ATOM 667 C CA . ALA A 1 85 ? 4.267 10.788 19.641 1.00 80.06 85 ALA A CA 1
ATOM 668 C C . ALA A 1 85 ? 2.848 10.877 19.045 1.00 80.06 85 ALA A C 1
ATOM 670 O O . ALA A 1 85 ? 1.884 10.551 19.738 1.00 80.06 85 ALA A O 1
ATOM 671 N N . ASP A 1 86 ? 2.748 11.327 17.799 1.00 83.31 86 ASP A N 1
ATOM 672 C CA . ASP A 1 86 ? 1.550 11.566 16.999 1.00 83.31 86 ASP A CA 1
ATOM 673 C C . ASP A 1 86 ? 1.337 10.530 15.878 1.00 83.31 86 ASP A C 1
ATOM 675 O O . ASP A 1 86 ? 0.368 10.642 15.131 1.00 83.31 86 ASP A O 1
ATOM 679 N N . ASP A 1 87 ? 2.189 9.502 15.772 1.00 86.69 87 ASP A N 1
ATOM 680 C CA . ASP A 1 87 ? 1.983 8.413 14.813 1.00 86.69 87 ASP A CA 1
ATOM 681 C C . ASP A 1 87 ? 0.712 7.610 15.154 1.00 86.69 87 ASP A C 1
ATOM 683 O O . ASP A 1 87 ? 0.448 7.290 16.318 1.00 86.69 87 ASP A O 1
ATOM 687 N N . ILE A 1 88 ? -0.034 7.222 14.116 1.00 89.12 88 ILE A N 1
ATOM 688 C CA . ILE A 1 88 ? -1.298 6.473 14.203 1.00 89.12 88 ILE A CA 1
ATOM 689 C C . ILE A 1 88 ? -1.139 5.084 13.569 1.00 89.12 88 ILE A C 1
ATOM 691 O O . ILE A 1 88 ? -0.414 4.921 12.583 1.00 89.12 88 ILE A O 1
ATOM 695 N N . TRP A 1 89 ? -1.819 4.070 14.109 1.00 90.56 89 TRP A N 1
ATOM 696 C CA . TRP A 1 89 ? -1.844 2.705 13.556 1.00 90.56 89 TRP A CA 1
ATOM 697 C C . TRP A 1 89 ? -3.239 2.076 13.631 1.00 90.56 89 TRP A C 1
ATOM 699 O O . TRP A 1 89 ? -4.166 2.621 14.227 1.00 90.56 89 TRP A O 1
ATOM 709 N N . ALA A 1 90 ? -3.396 0.898 13.029 1.00 94.06 90 ALA A N 1
ATOM 710 C CA . ALA A 1 90 ? -4.679 0.208 12.910 1.00 94.06 90 ALA A CA 1
ATOM 711 C C . ALA A 1 90 ? -5.384 -0.050 14.259 1.00 94.06 90 ALA A C 1
ATOM 713 O O . ALA A 1 90 ? -6.607 0.032 14.349 1.00 94.06 90 ALA A O 1
ATOM 714 N N . GLY A 1 91 ? -4.620 -0.277 15.329 1.00 92.31 91 GLY A N 1
ATOM 715 C CA . GLY A 1 91 ? -5.134 -0.454 16.694 1.00 92.31 91 GLY A CA 1
ATOM 716 C C . GLY A 1 91 ? -5.813 0.777 17.297 1.00 92.31 91 GLY A C 1
ATOM 717 O O . GLY A 1 91 ? -6.552 0.647 18.267 1.00 92.31 91 GLY A O 1
ATOM 718 N N . ASP A 1 92 ? -5.612 1.954 16.710 1.00 92.31 92 ASP A N 1
ATOM 719 C CA . ASP A 1 92 ? -6.299 3.179 17.135 1.00 92.31 92 ASP A CA 1
ATOM 720 C C . ASP A 1 92 ? -7.708 3.271 16.567 1.00 92.31 92 ASP A C 1
ATOM 722 O O . ASP A 1 92 ? -8.583 3.903 17.152 1.00 92.31 92 ASP A O 1
ATOM 726 N N . TYR A 1 93 ? -7.924 2.600 15.439 1.00 95.19 93 TYR A N 1
ATOM 727 C CA . TYR A 1 93 ? -9.213 2.491 14.777 1.00 95.19 93 TYR A CA 1
ATOM 728 C C . TYR A 1 93 ? -9.995 1.268 15.251 1.00 95.19 93 TYR A C 1
ATOM 730 O O . TYR A 1 93 ? -11.216 1.316 15.361 1.00 95.19 93 TYR A O 1
ATOM 738 N N . VAL A 1 94 ? -9.300 0.165 15.531 1.00 94.56 94 VAL A N 1
ATOM 739 C CA . VAL A 1 94 ? -9.895 -1.095 15.978 1.00 94.56 94 VAL A CA 1
ATOM 740 C C . VAL A 1 94 ? -9.310 -1.428 17.357 1.00 94.56 94 VAL A C 1
ATOM 742 O O . VAL A 1 94 ? -8.181 -1.912 17.428 1.00 94.56 94 VAL A O 1
ATOM 745 N N . PRO A 1 95 ? -10.049 -1.214 18.466 1.00 87.00 95 PRO A N 1
ATOM 746 C CA . PRO A 1 95 ? -9.510 -1.335 19.828 1.00 87.00 95 PRO A CA 1
ATOM 747 C C . PRO A 1 95 ? -8.841 -2.676 20.167 1.00 87.00 95 PRO A C 1
ATOM 749 O O . PRO A 1 95 ? -7.965 -2.728 21.025 1.00 87.00 95 PRO A O 1
ATOM 752 N N . ASN A 1 96 ? -9.238 -3.757 19.489 1.00 88.56 96 ASN A N 1
ATOM 753 C CA . ASN A 1 96 ? -8.676 -5.100 19.661 1.00 88.56 96 ASN A CA 1
ATOM 754 C C . ASN A 1 96 ? -7.933 -5.595 18.413 1.00 88.56 96 ASN A C 1
ATOM 756 O O . ASN A 1 96 ? -7.836 -6.807 18.205 1.00 88.56 96 ASN A O 1
ATOM 760 N N . TRP A 1 97 ? -7.436 -4.674 17.580 1.00 92.50 97 TRP A N 1
ATOM 761 C CA . TRP A 1 97 ? -6.700 -5.008 16.365 1.00 92.50 97 TRP A CA 1
ATOM 762 C C . TRP A 1 97 ? -5.610 -6.030 16.666 1.00 92.50 97 TRP A C 1
ATOM 764 O O . TRP A 1 97 ? -4.792 -5.830 17.566 1.00 92.50 97 TRP A O 1
ATOM 774 N N . GLN A 1 98 ? -5.601 -7.116 15.902 1.00 91.44 98 GLN A N 1
ATOM 775 C CA . GLN A 1 98 ? -4.538 -8.107 15.945 1.00 91.44 98 GLN A CA 1
ATOM 776 C C . GLN A 1 98 ? -3.641 -7.870 14.732 1.00 91.44 98 GLN A C 1
ATOM 778 O O . GLN A 1 98 ? -4.052 -8.196 13.617 1.00 91.44 98 GLN A O 1
ATOM 783 N N . PRO A 1 99 ? -2.439 -7.293 14.921 1.00 91.44 99 PRO A N 1
ATOM 784 C CA . PRO A 1 99 ? -1.464 -7.159 13.852 1.00 91.44 99 PRO A CA 1
ATOM 785 C C . PRO A 1 99 ? -1.273 -8.477 13.091 1.00 91.44 99 PRO A C 1
ATOM 787 O O . PRO A 1 99 ? -1.096 -9.521 13.732 1.00 91.44 99 PRO A O 1
ATOM 790 N N . PRO A 1 100 ? -1.266 -8.454 11.748 1.00 92.69 100 PRO A N 1
ATOM 791 C CA . PRO A 1 100 ? -0.965 -9.641 10.963 1.00 92.69 100 PRO A CA 1
ATOM 792 C C . PRO A 1 100 ? 0.406 -10.212 11.336 1.00 92.69 100 PRO A C 1
ATOM 794 O O . PRO A 1 100 ? 1.393 -9.479 11.433 1.00 92.69 100 PRO A O 1
ATOM 797 N N . ASN A 1 101 ? 0.473 -11.529 11.531 1.00 91.31 101 ASN A N 1
ATOM 798 C CA . ASN A 1 101 ? 1.710 -12.241 11.828 1.00 91.31 101 ASN A CA 1
ATOM 799 C C . ASN A 1 101 ? 1.804 -13.519 10.974 1.00 91.31 101 ASN A C 1
ATOM 801 O O . ASN A 1 101 ? 1.037 -14.456 11.215 1.00 91.31 101 ASN A O 1
ATOM 805 N N . PRO A 1 102 ? 2.729 -13.595 10.000 1.00 92.19 102 PRO A N 1
ATOM 806 C CA . PRO A 1 102 ? 3.720 -12.571 9.633 1.00 92.19 102 PRO A CA 1
ATOM 807 C C . PRO A 1 102 ? 3.094 -11.306 9.014 1.00 92.19 102 PRO A C 1
ATOM 809 O O . PRO A 1 102 ? 1.982 -11.360 8.479 1.00 92.19 102 PRO A O 1
ATOM 812 N N . SER A 1 103 ? 3.824 -10.183 9.062 1.00 93.31 103 SER A N 1
ATOM 813 C CA . SER A 1 103 ? 3.404 -8.923 8.430 1.00 93.31 103 SER A CA 1
ATOM 814 C C . SER A 1 103 ? 3.236 -9.080 6.910 1.00 93.31 103 SER A C 1
ATOM 816 O O . SER 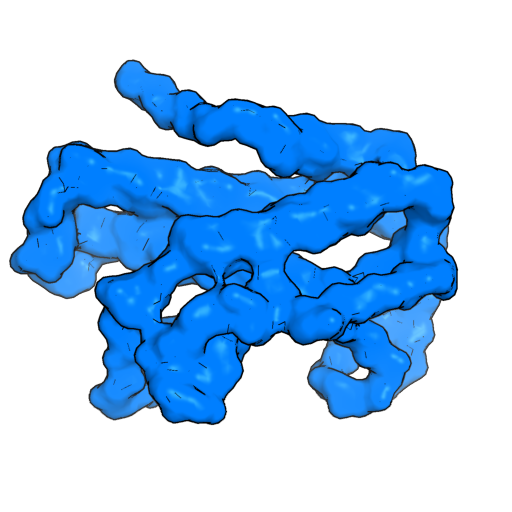A 1 103 ? 3.872 -9.964 6.324 1.00 93.31 103 SER A O 1
ATOM 818 N N . PRO A 1 104 ? 2.432 -8.232 6.238 1.00 95.88 104 PRO A N 1
ATOM 819 C CA . PRO A 1 104 ? 2.330 -8.225 4.780 1.00 95.88 104 PRO A CA 1
ATOM 820 C C . PRO A 1 104 ? 3.679 -8.288 4.057 1.00 95.88 104 PRO A C 1
ATOM 822 O O . PRO A 1 104 ? 3.862 -9.099 3.147 1.00 95.88 104 PRO A O 1
ATOM 825 N N . LEU A 1 105 ? 4.650 -7.467 4.473 1.00 94.88 105 LEU A N 1
ATOM 826 C CA . LEU A 1 105 ? 5.967 -7.452 3.835 1.00 94.88 105 LEU A CA 1
ATOM 827 C C . LEU A 1 105 ? 6.790 -8.714 4.112 1.00 94.88 105 LEU A C 1
ATOM 829 O O . LEU A 1 105 ? 7.564 -9.116 3.245 1.00 94.88 105 LEU A O 1
ATOM 833 N N . ASP A 1 106 ? 6.613 -9.361 5.264 1.00 92.69 106 ASP A N 1
ATOM 834 C CA . ASP A 1 106 ? 7.296 -10.618 5.591 1.00 92.69 106 ASP A CA 1
ATOM 835 C C . ASP A 1 106 ? 6.692 -11.825 4.832 1.00 92.69 106 ASP A C 1
ATOM 837 O O . ASP A 1 106 ? 7.333 -12.872 4.734 1.00 92.69 106 ASP A O 1
ATOM 841 N N . ARG A 1 107 ? 5.495 -11.686 4.231 1.00 93.88 107 ARG A N 1
ATOM 842 C CA . ARG A 1 107 ? 4.886 -12.683 3.318 1.00 93.88 107 ARG A CA 1
ATOM 843 C C . ARG A 1 107 ? 5.318 -12.538 1.858 1.00 93.88 107 ARG A C 1
ATOM 845 O O . ARG A 1 107 ? 5.043 -13.421 1.038 1.00 93.88 107 ARG A O 1
ATOM 852 N N . ALA A 1 108 ? 5.970 -11.433 1.507 1.00 90.88 108 ALA A N 1
ATOM 853 C CA . ALA A 1 108 ? 6.571 -11.256 0.194 1.00 90.88 108 ALA A CA 1
ATOM 854 C C . ALA A 1 108 ? 7.944 -11.943 0.124 1.00 90.88 108 ALA A C 1
ATOM 856 O O . ALA A 1 108 ? 8.647 -12.091 1.122 1.00 90.88 108 ALA A O 1
ATOM 857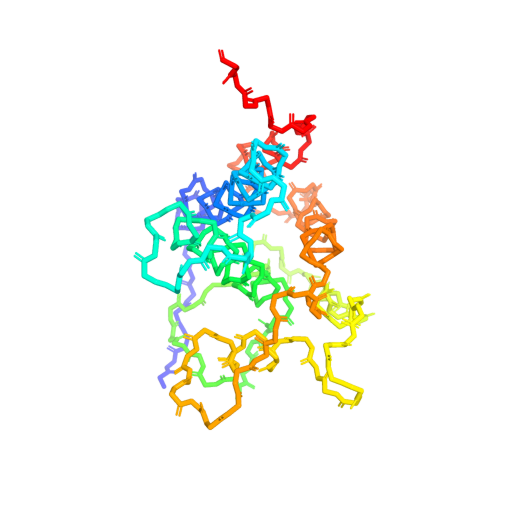 N N . ASN A 1 109 ? 8.345 -12.360 -1.081 1.00 86.44 109 ASN A N 1
ATOM 858 C CA . ASN A 1 109 ? 9.645 -12.999 -1.268 1.00 86.44 109 ASN A CA 1
ATOM 859 C C . ASN A 1 109 ? 10.776 -12.026 -0.893 1.00 86.44 109 ASN A C 1
ATOM 861 O O . ASN A 1 109 ? 10.770 -10.883 -1.367 1.00 86.44 109 ASN A O 1
ATOM 865 N N . PRO A 1 110 ? 11.763 -12.461 -0.091 1.00 85.62 110 PRO A N 1
ATOM 866 C CA . PRO A 1 110 ? 12.875 -11.608 0.289 1.00 85.62 110 PRO A CA 1
ATOM 867 C C . PRO A 1 110 ? 13.723 -11.260 -0.939 1.00 85.62 110 PRO A C 1
ATOM 869 O O . PRO A 1 110 ? 14.070 -12.125 -1.742 1.00 85.62 110 PRO A O 1
ATOM 872 N N . VAL A 1 111 ? 14.080 -9.981 -1.064 1.00 87.81 111 VAL A N 1
ATOM 873 C CA . VAL A 1 111 ? 14.921 -9.465 -2.162 1.00 87.81 111 VAL A CA 1
ATOM 874 C C . VAL A 1 111 ? 16.352 -9.991 -2.049 1.00 87.81 111 VAL A C 1
ATOM 876 O O . VAL A 1 111 ? 17.008 -10.278 -3.048 1.00 87.81 111 VAL A O 1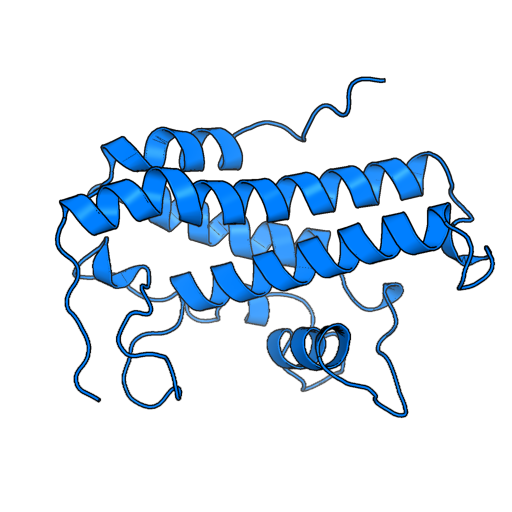
ATOM 879 N N . VAL A 1 112 ? 16.830 -10.123 -0.812 1.00 86.12 112 VAL A N 1
ATOM 880 C CA . VAL A 1 112 ? 18.113 -10.727 -0.452 1.00 86.12 112 VAL A CA 1
ATOM 881 C C . VAL A 1 112 ? 17.817 -11.880 0.509 1.00 86.12 112 VAL A C 1
ATOM 883 O O . VAL A 1 112 ? 17.121 -11.649 1.501 1.00 86.12 112 VAL A O 1
ATOM 886 N N . PRO A 1 113 ? 18.314 -13.107 0.262 1.00 86.19 113 PRO A N 1
ATOM 887 C CA . PRO A 1 113 ? 18.079 -14.240 1.153 1.00 86.19 113 PRO A CA 1
ATOM 888 C C . PRO A 1 113 ? 18.421 -13.913 2.613 1.00 86.19 113 PRO A C 1
ATOM 890 O O . PRO A 1 113 ? 19.506 -13.414 2.905 1.00 86.19 113 PRO A O 1
ATOM 893 N N . GLY A 1 114 ? 17.485 -14.183 3.526 1.00 85.25 114 GLY A N 1
ATOM 894 C CA . GLY A 1 114 ? 17.646 -13.917 4.961 1.00 85.25 114 GLY A CA 1
ATOM 895 C C . GLY A 1 114 ? 17.435 -12.459 5.394 1.00 85.25 114 GLY A C 1
ATOM 896 O O . GLY A 1 114 ? 17.494 -12.182 6.589 1.00 85.25 114 GLY A O 1
ATOM 897 N N . GLN A 1 115 ? 17.159 -11.533 4.470 1.00 87.88 115 GLN A N 1
ATOM 898 C CA . GLN A 1 115 ? 16.858 -10.135 4.783 1.00 87.88 115 GLN A CA 1
ATOM 899 C C . GLN A 1 115 ? 15.354 -9.860 4.675 1.00 87.88 115 GLN A C 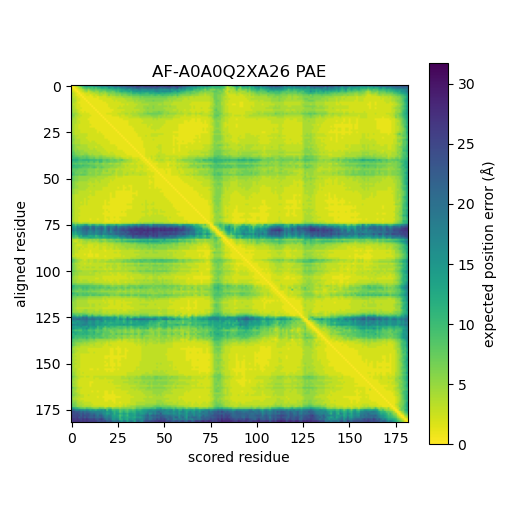1
ATOM 901 O O . GLN A 1 115 ? 14.703 -10.276 3.715 1.00 87.88 115 GLN A O 1
ATOM 906 N N . LYS A 1 116 ? 14.805 -9.093 5.624 1.00 90.69 116 LYS A N 1
ATOM 907 C CA . LYS A 1 116 ? 13.410 -8.642 5.559 1.00 90.69 116 LYS A CA 1
ATOM 908 C C . LYS A 1 116 ? 13.182 -7.728 4.353 1.00 90.69 116 LYS A C 1
ATOM 910 O O . LYS A 1 116 ? 14.024 -6.887 4.013 1.00 90.69 116 LYS A O 1
ATOM 915 N N . VAL A 1 117 ? 12.011 -7.843 3.725 1.00 92.44 117 VAL A N 1
ATOM 916 C CA . VAL A 1 117 ? 11.627 -6.999 2.576 1.00 92.44 117 VAL A CA 1
ATOM 917 C C . VAL A 1 117 ? 11.618 -5.523 2.969 1.00 92.44 117 VAL A C 1
ATOM 919 O O . VAL A 1 117 ? 12.133 -4.688 2.228 1.00 92.44 117 VAL A O 1
ATOM 922 N N . ARG A 1 118 ? 11.141 -5.207 4.176 1.00 91.81 118 ARG A N 1
ATOM 923 C CA . ARG A 1 118 ? 11.191 -3.860 4.755 1.00 91.81 118 ARG A CA 1
ATOM 924 C C . ARG A 1 118 ? 12.585 -3.226 4.696 1.00 91.81 118 ARG A C 1
ATOM 926 O O . ARG A 1 118 ? 12.730 -2.096 4.238 1.00 91.81 118 ARG A O 1
ATOM 933 N N . ASP A 1 119 ? 13.614 -3.951 5.125 1.00 89.62 119 ASP A N 1
ATOM 934 C CA . ASP A 1 119 ? 14.987 -3.433 5.143 1.00 89.62 119 ASP A CA 1
ATOM 935 C C . ASP A 1 119 ? 15.530 -3.244 3.726 1.00 89.62 119 ASP A C 1
ATOM 937 O O . ASP A 1 119 ? 16.310 -2.331 3.458 1.00 89.62 119 ASP A O 1
ATOM 941 N N . SER A 1 120 ? 15.086 -4.094 2.799 1.00 91.12 120 SER A N 1
ATOM 942 C CA . SER A 1 120 ? 15.407 -3.966 1.378 1.00 91.12 120 SER A CA 1
ATOM 943 C C . SER A 1 120 ? 14.780 -2.701 0.782 1.00 91.12 120 SER A C 1
ATOM 945 O O . SER A 1 120 ? 15.459 -1.972 0.060 1.00 91.12 120 SER A O 1
ATOM 947 N N . ILE A 1 121 ? 13.528 -2.387 1.135 1.00 91.81 121 ILE A N 1
ATOM 948 C CA . ILE A 1 121 ? 12.864 -1.132 0.750 1.00 91.81 121 ILE A CA 1
ATOM 949 C C . ILE A 1 121 ? 13.623 0.074 1.319 1.00 91.81 121 ILE A C 1
ATOM 951 O O . ILE A 1 121 ? 13.957 0.989 0.570 1.00 91.81 121 ILE A O 1
ATOM 955 N N . ASN A 1 122 ? 13.979 0.056 2.607 1.00 88.75 122 ASN A N 1
ATOM 956 C CA . ASN A 1 122 ? 14.744 1.146 3.226 1.00 88.75 122 ASN A CA 1
ATOM 957 C C . ASN A 1 122 ? 16.092 1.366 2.522 1.00 88.75 122 ASN A C 1
ATOM 959 O O . ASN A 1 122 ? 16.458 2.499 2.215 1.00 88.75 122 ASN A O 1
ATOM 963 N N . LYS A 1 123 ? 16.806 0.281 2.191 1.00 86.69 123 LYS A N 1
ATOM 964 C CA . LYS A 1 123 ? 18.061 0.349 1.429 1.00 86.69 123 LYS A CA 1
ATOM 965 C C . LYS A 1 123 ? 17.863 0.934 0.027 1.00 86.69 123 LYS A C 1
ATOM 967 O O . LYS A 1 123 ? 18.749 1.636 -0.455 1.00 86.69 123 LYS A O 1
ATOM 972 N N . GLN A 1 124 ? 16.734 0.644 -0.618 1.00 86.56 124 GLN A N 1
ATOM 973 C CA . GLN A 1 124 ? 16.408 1.167 -1.943 1.00 86.56 124 GLN A CA 1
ATOM 974 C C . GLN A 1 124 ? 16.080 2.668 -1.917 1.00 86.56 124 GLN A C 1
ATOM 976 O O . GLN A 1 124 ? 16.545 3.392 -2.795 1.00 86.56 124 GLN A O 1
ATOM 981 N N . LEU A 1 125 ? 15.300 3.124 -0.930 1.00 83.50 125 LEU A N 1
ATOM 982 C CA . LEU A 1 125 ? 14.761 4.488 -0.876 1.00 83.50 125 LEU A CA 1
ATOM 983 C C . LEU A 1 125 ? 15.697 5.499 -0.202 1.00 83.50 125 LEU A C 1
ATOM 985 O O . LEU A 1 125 ? 15.781 6.641 -0.641 1.00 83.50 125 LEU A O 1
ATOM 989 N N . ALA A 1 126 ? 16.388 5.108 0.871 1.00 65.00 126 ALA A N 1
ATOM 990 C CA . ALA A 1 126 ? 16.983 6.076 1.794 1.00 65.00 126 ALA A CA 1
ATOM 991 C C . ALA A 1 126 ? 18.511 6.214 1.696 1.00 65.00 126 ALA A C 1
ATOM 993 O O . ALA A 1 126 ? 19.071 7.103 2.333 1.00 65.00 126 ALA A O 1
ATOM 994 N N . HIS A 1 127 ? 19.224 5.348 0.964 1.00 61.25 127 HIS A N 1
ATOM 995 C CA . HIS A 1 127 ? 20.682 5.241 1.119 1.00 61.25 127 HIS A CA 1
ATOM 996 C C . HIS A 1 127 ? 21.479 5.542 -0.162 1.00 61.25 127 HIS A C 1
ATOM 998 O O . HIS A 1 127 ? 21.348 4.859 -1.183 1.00 61.25 127 HIS A O 1
ATOM 1004 N N . PHE A 1 128 ? 22.437 6.472 -0.049 1.00 60.00 128 PHE A N 1
ATOM 1005 C CA . PHE A 1 128 ? 23.647 6.508 -0.881 1.00 60.00 128 PHE A CA 1
ATOM 1006 C C . PHE A 1 128 ? 24.538 5.321 -0.507 1.00 60.00 128 PHE A C 1
ATOM 1008 O O . PHE A 1 128 ? 25.468 5.424 0.288 1.00 60.00 128 PHE A O 1
ATOM 1015 N N . SER A 1 129 ? 24.193 4.150 -1.032 1.00 65.31 129 SER A N 1
ATOM 1016 C CA . SER A 1 129 ? 24.915 2.909 -0.776 1.00 65.31 129 SER A CA 1
ATOM 1017 C C . SER A 1 129 ? 25.796 2.536 -1.964 1.00 65.31 129 SER A C 1
ATOM 1019 O O . SER A 1 129 ? 25.456 2.799 -3.116 1.00 65.31 129 SER A O 1
ATOM 1021 N N . VAL A 1 130 ? 26.919 1.869 -1.680 1.00 63.88 130 VAL A N 1
ATOM 1022 C CA . VAL A 1 130 ? 27.834 1.336 -2.709 1.00 63.88 130 VAL A CA 1
ATOM 1023 C C . VAL A 1 130 ? 27.118 0.329 -3.623 1.00 63.88 130 VAL A C 1
ATOM 1025 O O . VAL A 1 130 ? 27.488 0.162 -4.780 1.00 63.88 130 VAL A O 1
ATOM 1028 N N . LEU A 1 131 ? 26.062 -0.319 -3.117 1.00 70.31 131 LEU A N 1
ATOM 1029 C CA . LEU A 1 131 ? 25.255 -1.298 -3.837 1.00 70.31 131 LEU A CA 1
ATOM 1030 C C . LEU A 1 131 ? 23.765 -0.974 -3.686 1.00 70.31 131 LEU A C 1
ATOM 1032 O O . LEU A 1 131 ? 23.188 -1.219 -2.623 1.00 70.31 131 LEU A O 1
ATOM 1036 N N . ARG A 1 132 ? 23.133 -0.504 -4.767 1.00 73.88 132 ARG A N 1
ATOM 1037 C CA . ARG A 1 132 ? 21.667 -0.442 -4.875 1.00 73.88 132 ARG A CA 1
ATOM 1038 C C . ARG A 1 132 ? 21.096 -1.812 -5.227 1.00 73.88 132 ARG A C 1
ATOM 1040 O O . ARG A 1 132 ? 21.693 -2.567 -5.995 1.00 73.88 132 ARG A O 1
ATOM 1047 N N . LEU A 1 133 ? 19.920 -2.111 -4.685 1.00 82.69 133 LEU A N 1
ATOM 1048 C CA . LEU A 1 133 ? 19.157 -3.284 -5.093 1.00 82.69 133 LEU A CA 1
ATOM 1049 C C . LEU A 1 133 ? 18.555 -3.025 -6.477 1.00 82.69 133 LEU A C 1
ATOM 1051 O O . LEU A 1 133 ? 18.163 -1.907 -6.813 1.00 82.69 133 LEU A O 1
ATOM 1055 N N . GLN A 1 134 ? 18.523 -4.054 -7.318 1.00 79.25 134 GLN A N 1
ATOM 1056 C CA . GLN A 1 134 ? 17.929 -3.917 -8.640 1.00 79.25 134 GLN A CA 1
ATOM 1057 C C . GLN A 1 134 ? 16.408 -4.012 -8.542 1.00 79.25 134 GLN A C 1
ATOM 1059 O O . GLN A 1 134 ? 15.867 -4.864 -7.841 1.00 79.25 134 GLN A O 1
ATOM 1064 N N . GLN A 1 135 ? 15.715 -3.180 -9.316 1.00 79.31 135 GLN A N 1
ATOM 1065 C CA . GLN A 1 135 ? 14.255 -3.191 -9.431 1.00 79.31 135 GLN A CA 1
ATOM 1066 C C . GLN A 1 135 ? 13.696 -4.584 -9.787 1.00 79.31 135 GLN A C 1
ATOM 1068 O O . GLN A 1 135 ? 12.613 -4.948 -9.345 1.00 79.31 135 GLN A O 1
ATOM 1073 N N . THR A 1 136 ? 14.433 -5.363 -10.584 1.00 78.81 136 THR A N 1
ATOM 1074 C CA . THR A 1 136 ? 14.117 -6.750 -10.975 1.00 78.81 136 THR A CA 1
ATOM 1075 C C . THR A 1 136 ? 13.983 -7.705 -9.799 1.00 78.81 136 THR A C 1
ATOM 1077 O O . THR A 1 136 ? 13.255 -8.686 -9.908 1.00 78.81 136 THR A O 1
ATOM 1080 N N . ALA A 1 137 ? 14.676 -7.433 -8.695 1.00 83.31 137 ALA A N 1
ATOM 1081 C CA . ALA A 1 137 ? 14.671 -8.291 -7.522 1.00 83.31 137 ALA A CA 1
ATOM 1082 C C . ALA A 1 137 ? 13.429 -8.068 -6.639 1.00 83.31 137 ALA A C 1
ATOM 1084 O O . ALA A 1 137 ? 13.081 -8.929 -5.837 1.00 83.31 137 ALA A O 1
ATOM 1085 N N . PHE A 1 138 ? 12.734 -6.936 -6.800 1.00 87.62 138 PHE A N 1
ATOM 1086 C CA . PHE A 1 138 ? 11.477 -6.670 -6.109 1.00 87.62 138 PHE A CA 1
ATOM 1087 C C . PHE A 1 138 ? 10.295 -7.184 -6.923 1.00 87.62 138 PHE A C 1
ATOM 1089 O O . PHE A 1 138 ? 10.018 -6.696 -8.022 1.00 87.62 138 PHE A O 1
ATOM 1096 N N . TYR A 1 139 ? 9.512 -8.086 -6.333 1.00 89.50 139 TYR A N 1
ATOM 1097 C CA . TYR A 1 139 ? 8.198 -8.409 -6.871 1.00 89.50 139 TYR A CA 1
ATOM 1098 C C . TYR A 1 139 ? 7.141 -7.444 -6.313 1.00 89.50 139 TYR A C 1
ATOM 1100 O O . TYR A 1 139 ? 6.379 -7.786 -5.412 1.00 89.50 139 TYR A O 1
ATOM 1108 N N . VAL A 1 140 ? 7.098 -6.228 -6.867 1.00 90.69 140 VAL A N 1
ATOM 1109 C CA . VAL A 1 140 ? 6.197 -5.147 -6.411 1.00 90.69 140 VAL A CA 1
ATOM 1110 C C . VAL A 1 140 ? 4.736 -5.582 -6.427 1.00 90.69 140 VAL A C 1
ATOM 1112 O O . VAL A 1 140 ? 4.048 -5.384 -5.438 1.00 90.69 140 VAL A O 1
ATOM 1115 N N . GLY A 1 141 ? 4.284 -6.270 -7.482 1.00 91.00 141 GLY A N 1
ATOM 1116 C CA . GLY A 1 141 ? 2.914 -6.785 -7.544 1.00 91.00 141 GLY A CA 1
ATOM 1117 C C . GLY A 1 141 ? 2.556 -7.700 -6.365 1.00 91.00 141 GLY A C 1
ATOM 1118 O O . GLY A 1 141 ? 1.473 -7.570 -5.801 1.00 91.00 141 GLY A O 1
ATOM 1119 N N . ARG A 1 142 ? 3.477 -8.574 -5.930 1.00 92.75 142 ARG A N 1
ATOM 1120 C CA . ARG A 1 142 ? 3.276 -9.425 -4.745 1.00 92.75 142 ARG A CA 1
ATOM 1121 C C . ARG A 1 142 ? 3.275 -8.609 -3.453 1.00 92.75 142 ARG A C 1
ATOM 1123 O O . ARG A 1 142 ? 2.406 -8.833 -2.622 1.00 92.75 142 ARG A O 1
ATOM 1130 N N . ILE A 1 143 ? 4.209 -7.668 -3.303 1.00 94.88 143 ILE A N 1
ATOM 1131 C CA . ILE A 1 143 ? 4.273 -6.756 -2.149 1.00 94.88 143 ILE A CA 1
ATOM 1132 C C . ILE A 1 143 ? 2.953 -5.985 -2.004 1.00 94.88 143 ILE A C 1
ATOM 1134 O O . ILE A 1 143 ? 2.334 -6.005 -0.944 1.00 94.88 143 ILE A O 1
ATOM 1138 N N . THR A 1 144 ? 2.491 -5.357 -3.085 1.00 94.69 144 THR A N 1
ATOM 1139 C CA . THR A 1 144 ? 1.236 -4.605 -3.114 1.00 94.69 144 THR A CA 1
ATOM 1140 C C . THR A 1 144 ? 0.039 -5.501 -2.810 1.00 94.69 144 THR A C 1
ATOM 1142 O O . THR A 1 144 ? -0.825 -5.100 -2.038 1.00 94.69 144 THR A O 1
ATOM 1145 N N . ALA A 1 145 ? -0.016 -6.714 -3.369 1.00 94.31 145 ALA A N 1
ATOM 1146 C CA . ALA A 1 145 ? -1.116 -7.643 -3.121 1.00 94.31 145 ALA A CA 1
ATOM 1147 C C . ALA A 1 145 ? -1.227 -8.047 -1.642 1.00 94.31 145 ALA A C 1
ATOM 1149 O O . ALA A 1 145 ? -2.328 -8.032 -1.097 1.00 94.31 145 ALA A O 1
ATOM 1150 N N . GLU A 1 146 ? -0.107 -8.366 -0.986 1.00 96.38 146 GLU A N 1
ATOM 1151 C CA . GLU A 1 146 ? -0.096 -8.730 0.437 1.00 96.38 146 GLU A CA 1
ATOM 1152 C C . GLU A 1 146 ? -0.535 -7.566 1.332 1.00 96.38 146 GLU A C 1
ATOM 1154 O O . GLU A 1 146 ? -1.350 -7.751 2.233 1.00 96.38 146 GLU A O 1
ATOM 1159 N N . VAL A 1 147 ? -0.048 -6.353 1.052 1.00 97.25 147 VAL A N 1
ATOM 1160 C CA . VAL A 1 147 ? -0.424 -5.149 1.810 1.00 97.25 147 VAL A CA 1
ATOM 1161 C C . VAL A 1 147 ? -1.908 -4.825 1.622 1.00 97.25 147 VAL A C 1
ATOM 1163 O O . VAL A 1 147 ? -2.619 -4.600 2.598 1.00 97.25 147 VAL A O 1
ATOM 1166 N N . LEU A 1 148 ? -2.408 -4.846 0.382 1.00 96.38 148 LEU A N 1
ATOM 1167 C CA . LEU A 1 148 ? -3.820 -4.571 0.101 1.00 96.38 148 LEU A CA 1
ATOM 1168 C C . LEU A 1 148 ? -4.759 -5.639 0.672 1.00 96.38 148 LEU A C 1
ATOM 1170 O O . LEU A 1 148 ? -5.888 -5.304 1.025 1.00 96.38 148 LEU A O 1
ATOM 1174 N N . HIS A 1 149 ? -4.315 -6.895 0.777 1.00 96.06 149 HIS A N 1
ATOM 1175 C CA . HIS A 1 149 ? -5.088 -7.953 1.425 1.00 96.06 149 HIS A CA 1
ATOM 1176 C C . HIS A 1 149 ? -5.381 -7.608 2.891 1.00 96.06 149 HIS A C 1
ATOM 1178 O O . HIS A 1 149 ? -6.544 -7.585 3.287 1.00 96.06 149 HIS A O 1
ATOM 1184 N N . ASP A 1 150 ? -4.361 -7.249 3.672 1.00 97.19 150 ASP A N 1
ATOM 1185 C CA . ASP A 1 150 ? -4.551 -6.938 5.095 1.00 97.19 150 ASP A CA 1
ATOM 1186 C C . ASP A 1 150 ? -5.218 -5.570 5.307 1.00 97.19 150 ASP A C 1
ATOM 1188 O O . ASP A 1 150 ? -6.018 -5.420 6.233 1.00 97.19 150 ASP A O 1
ATOM 1192 N N . LEU A 1 151 ? -4.989 -4.586 4.421 1.00 97.31 151 LEU A N 1
ATOM 1193 C CA . LEU A 1 151 ? -5.774 -3.344 4.444 1.00 97.31 151 LEU A CA 1
ATOM 1194 C C . LEU A 1 151 ? -7.256 -3.600 4.205 1.00 97.31 151 LEU A C 1
ATOM 1196 O O . LEU A 1 151 ? -8.087 -2.895 4.775 1.00 97.31 151 LEU A O 1
ATOM 1200 N N . LYS A 1 152 ? -7.595 -4.565 3.346 1.00 96.69 152 LYS A N 1
ATOM 1201 C CA . LYS A 1 152 ? -8.988 -4.925 3.101 1.00 96.69 152 LYS A CA 1
ATOM 1202 C C . LYS A 1 152 ? -9.633 -5.425 4.386 1.00 96.69 152 LYS A C 1
ATOM 1204 O O . LYS A 1 152 ? -10.679 -4.916 4.766 1.00 96.69 152 LYS A O 1
ATOM 1209 N N . LEU A 1 153 ? -8.969 -6.356 5.073 1.00 96.31 153 LEU A N 1
ATOM 1210 C CA . LEU A 1 153 ? -9.435 -6.887 6.355 1.00 96.31 153 LEU A CA 1
ATOM 1211 C C . LEU A 1 153 ? -9.614 -5.772 7.391 1.00 96.31 153 LEU A C 1
ATOM 1213 O O . LEU A 1 153 ? -10.642 -5.716 8.054 1.00 96.31 153 LEU A O 1
ATOM 1217 N N . PHE A 1 154 ? -8.658 -4.844 7.475 1.00 97.31 154 PHE A N 1
ATOM 1218 C CA . PHE A 1 154 ? -8.754 -3.669 8.341 1.00 97.31 154 PHE A CA 1
ATOM 1219 C C . PHE A 1 154 ? -9.949 -2.762 8.001 1.00 97.31 154 PHE A C 1
ATOM 1221 O O . PHE A 1 154 ? -10.693 -2.341 8.888 1.00 97.31 154 PHE A O 1
ATOM 1228 N N . ALA A 1 155 ? -10.126 -2.433 6.720 1.00 96.88 155 ALA A N 1
ATOM 1229 C CA . ALA A 1 155 ? -11.149 -1.495 6.265 1.00 96.88 155 ALA A CA 1
ATOM 1230 C C . ALA A 1 155 ? -12.569 -2.086 6.293 1.00 96.88 155 ALA A C 1
ATOM 1232 O O . ALA A 1 155 ? -13.547 -1.333 6.301 1.00 96.88 155 ALA A O 1
ATOM 1233 N N . GLU A 1 156 ? -12.682 -3.415 6.284 1.00 96.50 156 GLU A N 1
ATOM 1234 C CA . GLU A 1 156 ? -13.936 -4.169 6.382 1.00 96.50 156 GLU A CA 1
ATOM 1235 C C . GLU A 1 156 ? -14.247 -4.631 7.820 1.00 96.50 156 GLU A C 1
ATOM 1237 O O . GLU A 1 156 ? -15.325 -5.178 8.055 1.00 96.50 156 GLU A O 1
ATOM 1242 N N . ASP A 1 157 ? -13.365 -4.379 8.797 1.00 96.38 157 ASP A N 1
ATOM 1243 C CA . ASP A 1 157 ? -13.619 -4.710 10.203 1.00 96.38 157 ASP A CA 1
ATOM 1244 C C . ASP A 1 157 ? -14.763 -3.853 10.764 1.00 96.38 157 ASP A C 1
ATOM 1246 O O . ASP A 1 157 ? -14.651 -2.636 10.918 1.00 96.38 157 ASP A O 1
ATOM 1250 N N . THR A 1 158 ? -15.877 -4.492 11.116 1.00 94.69 158 THR A N 1
ATOM 1251 C CA . THR A 1 158 ? -17.066 -3.812 11.647 1.00 94.69 158 THR A CA 1
ATOM 1252 C C . THR A 1 158 ? -16.860 -3.206 13.037 1.00 94.69 158 THR A C 1
ATOM 1254 O O . THR A 1 158 ? -17.689 -2.414 13.476 1.00 94.69 158 THR A O 1
ATOM 1257 N N . ASN A 1 159 ? -15.783 -3.568 13.743 1.00 95.38 159 ASN A N 1
ATOM 1258 C CA . ASN A 1 159 ? -15.397 -2.962 15.020 1.00 95.38 159 ASN A CA 1
ATOM 1259 C C . ASN A 1 159 ? -14.566 -1.684 14.840 1.00 95.38 159 ASN A C 1
ATOM 1261 O O . ASN A 1 159 ? -14.167 -1.070 15.830 1.00 95.38 159 ASN A O 1
ATOM 1265 N N . ASN A 1 160 ? -14.272 -1.295 13.599 1.00 96.56 160 ASN A N 1
ATOM 1266 C CA . ASN A 1 160 ? -13.553 -0.070 13.304 1.00 96.56 160 ASN A CA 1
ATOM 1267 C C . ASN A 1 160 ? -14.399 1.155 13.676 1.00 96.56 160 ASN A C 1
ATOM 1269 O O . ASN A 1 160 ? -15.492 1.360 13.143 1.00 96.56 160 ASN A O 1
ATOM 1273 N N . VAL A 1 161 ? -13.888 1.999 14.573 1.00 96.38 161 VAL A N 1
ATOM 1274 C CA . VAL A 1 161 ? -14.606 3.183 15.077 1.00 96.38 161 VAL A CA 1
ATOM 1275 C C . VAL A 1 161 ? -14.851 4.247 14.001 1.00 96.38 161 VAL A C 1
ATOM 1277 O O . VAL A 1 161 ? -15.688 5.122 14.204 1.00 96.38 161 VAL A O 1
ATOM 1280 N N . CYS A 1 162 ? -14.159 4.157 12.860 1.00 96.69 162 CYS A N 1
ATOM 1281 C CA . CYS A 1 162 ? -14.327 5.012 11.681 1.00 96.69 162 CYS A CA 1
ATOM 1282 C C . CYS A 1 162 ? -14.771 4.199 10.451 1.00 96.69 162 CYS A C 1
ATOM 1284 O O . CYS A 1 162 ? -14.357 4.464 9.319 1.00 96.69 162 CYS A O 1
ATOM 1286 N N . TYR A 1 163 ? -15.576 3.148 10.656 1.00 96.12 163 TYR A N 1
ATOM 1287 C CA . TYR A 1 163 ? -15.999 2.254 9.578 1.00 96.12 163 TYR A CA 1
ATOM 1288 C C . TYR A 1 163 ? -16.654 3.001 8.406 1.00 96.12 163 TYR A C 1
ATOM 1290 O O . TYR A 1 163 ? -16.382 2.679 7.250 1.00 96.12 163 TYR A O 1
ATOM 1298 N N . GLN A 1 164 ? -17.500 4.003 8.657 1.00 95.56 164 GLN A N 1
ATOM 1299 C CA . GLN A 1 164 ? -18.197 4.716 7.579 1.00 95.56 164 GLN A CA 1
ATOM 1300 C C . GLN A 1 164 ? -17.228 5.560 6.740 1.00 95.56 164 GLN A C 1
ATOM 1302 O O . GLN A 1 164 ? -17.281 5.543 5.513 1.00 95.56 164 GLN A O 1
ATOM 1307 N N . GLU A 1 165 ? -16.277 6.210 7.395 1.00 96.25 165 GLU A N 1
ATOM 1308 C CA . GLU A 1 165 ? -15.249 7.065 6.804 1.00 96.25 165 GLU A CA 1
ATOM 1309 C C . GLU A 1 165 ? -14.247 6.280 5.946 1.00 96.25 165 GLU A C 1
ATOM 1311 O O . GLU A 1 165 ? -13.644 6.806 5.018 1.00 96.25 165 GLU A O 1
ATOM 1316 N N . LEU A 1 166 ? -14.110 4.976 6.176 1.00 96.12 166 LEU A N 1
ATOM 1317 C CA . LEU A 1 166 ? -13.260 4.113 5.354 1.00 96.12 166 LEU A CA 1
ATOM 1318 C C . LEU A 1 166 ? -13.894 3.705 4.015 1.00 96.12 166 LEU A C 1
ATOM 1320 O O . LEU A 1 166 ? -13.305 2.904 3.286 1.00 96.12 166 LEU A O 1
ATOM 1324 N N . GLN A 1 167 ? -15.059 4.251 3.643 1.00 95.75 167 GLN A N 1
ATOM 1325 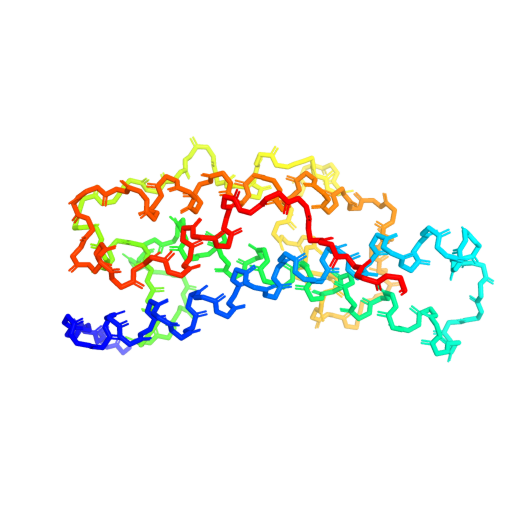C CA . GLN A 1 167 ? -15.721 3.896 2.384 1.00 95.75 167 GLN A CA 1
ATOM 1326 C C . GLN A 1 167 ? -14.826 4.137 1.167 1.00 95.75 167 GLN A C 1
ATOM 1328 O O . GLN A 1 167 ? -14.662 3.230 0.355 1.00 95.75 167 GLN A O 1
ATOM 1333 N N . GLY A 1 168 ? -14.166 5.296 1.080 1.00 94.69 168 GLY A N 1
ATOM 1334 C CA . GLY A 1 168 ? -13.258 5.591 -0.033 1.00 94.69 168 GLY A CA 1
ATOM 1335 C C . GLY A 1 168 ? -12.071 4.624 -0.108 1.00 94.69 168 GLY A C 1
ATOM 1336 O O . GLY A 1 168 ? -11.651 4.231 -1.196 1.00 94.69 168 GLY A O 1
ATOM 1337 N N . VAL A 1 169 ? -11.557 4.180 1.044 1.00 95.88 169 VAL A N 1
ATOM 1338 C CA . VAL A 1 169 ? -10.490 3.170 1.118 1.00 95.88 169 VAL A CA 1
ATOM 1339 C C . VAL A 1 169 ? -10.989 1.822 0.594 1.00 95.88 169 VAL A C 1
ATOM 1341 O O . VAL A 1 169 ? -10.334 1.220 -0.259 1.00 95.88 169 VAL A O 1
ATOM 1344 N N . ARG A 1 170 ? -12.167 1.364 1.039 1.00 96.12 170 ARG A N 1
ATOM 1345 C CA . ARG A 1 170 ? -12.787 0.123 0.543 1.00 96.12 170 ARG A CA 1
ATOM 1346 C C . ARG A 1 170 ? -13.059 0.179 -0.957 1.00 96.12 170 ARG A C 1
ATOM 1348 O O . ARG A 1 170 ? -12.779 -0.795 -1.657 1.00 96.12 170 ARG A O 1
ATOM 1355 N N . ASP A 1 171 ? -13.558 1.306 -1.455 1.00 94.31 171 ASP A N 1
ATOM 1356 C CA . ASP A 1 171 ? -13.829 1.513 -2.878 1.00 94.31 171 ASP A CA 1
ATOM 1357 C C . ASP A 1 171 ? -12.543 1.414 -3.698 1.00 94.31 171 ASP A C 1
ATOM 1359 O O . ASP A 1 171 ? -12.511 0.735 -4.726 1.00 94.31 171 ASP A O 1
ATOM 1363 N N . LEU A 1 172 ? -11.452 2.031 -3.228 1.00 92.56 172 LEU A N 1
ATOM 1364 C CA . LEU A 1 172 ? -10.147 1.883 -3.859 1.00 92.56 172 LEU A CA 1
ATOM 1365 C C . LEU A 1 172 ? -9.699 0.422 -3.841 1.00 92.56 172 LEU A C 1
ATOM 1367 O O . LEU A 1 172 ? -9.391 -0.113 -4.899 1.00 92.56 172 LEU A O 1
ATOM 1371 N N . ILE A 1 173 ? -9.666 -0.244 -2.692 1.00 92.38 173 ILE A N 1
ATOM 1372 C CA . ILE A 1 173 ? -9.158 -1.621 -2.588 1.00 92.38 173 ILE A CA 1
ATOM 1373 C C . ILE A 1 173 ? -9.929 -2.581 -3.507 1.00 92.38 173 ILE A C 1
ATOM 1375 O O . ILE A 1 173 ? -9.317 -3.406 -4.185 1.00 92.38 173 ILE A O 1
ATOM 1379 N N . ASN A 1 174 ? -11.255 -2.444 -3.570 1.00 89.06 174 ASN A N 1
ATOM 1380 C CA . ASN A 1 174 ? -12.129 -3.332 -4.336 1.00 89.06 174 ASN A CA 1
ATOM 1381 C C . ASN A 1 174 ? -12.265 -2.956 -5.819 1.00 89.06 174 ASN A C 1
ATOM 1383 O O . ASN A 1 174 ? -12.852 -3.714 -6.596 1.00 89.06 174 ASN A O 1
ATOM 1387 N N . ARG A 1 175 ? -11.726 -1.810 -6.250 1.00 84.25 175 ARG A N 1
ATOM 1388 C CA . ARG A 1 175 ? -11.750 -1.428 -7.663 1.00 84.25 175 ARG A CA 1
ATOM 1389 C C . ARG A 1 175 ? -10.964 -2.460 -8.479 1.00 84.25 175 ARG A C 1
ATOM 1391 O O . ARG A 1 175 ? -9.801 -2.735 -8.177 1.00 84.25 175 ARG A O 1
ATOM 1398 N N . ALA A 1 176 ? -11.567 -2.958 -9.562 1.00 69.12 176 ALA A N 1
ATOM 1399 C CA . ALA A 1 176 ? -10.860 -3.658 -10.642 1.00 69.12 176 ALA A CA 1
ATOM 1400 C C . ALA A 1 176 ? -9.603 -2.857 -11.069 1.00 69.12 176 ALA A C 1
ATOM 1402 O O . ALA A 1 176 ? -9.557 -1.650 -10.789 1.00 69.12 176 ALA A O 1
ATOM 1403 N N . PRO A 1 177 ? -8.572 -3.483 -11.684 1.00 64.88 177 PRO A N 1
ATOM 1404 C CA . PRO A 1 177 ? -7.307 -2.811 -11.982 1.00 64.88 177 PRO A CA 1
ATOM 1405 C C . PRO A 1 177 ? -7.547 -1.430 -12.587 1.00 64.88 177 PRO A C 1
ATOM 1407 O O . PRO A 1 177 ? -8.461 -1.252 -13.398 1.00 64.88 177 PRO A O 1
ATOM 1410 N N . TRP A 1 178 ? -6.772 -0.450 -12.111 1.00 60.94 178 TRP A N 1
ATOM 1411 C CA . TRP A 1 178 ? -6.891 0.937 -12.542 1.00 60.94 178 TRP A CA 1
ATOM 1412 C C . TRP A 1 178 ? -6.907 0.973 -14.066 1.00 60.94 178 TRP A C 1
ATOM 1414 O O . TRP A 1 178 ? -5.948 0.559 -14.713 1.00 60.94 178 TRP A O 1
ATOM 1424 N N . ARG A 1 179 ? -8.029 1.432 -14.632 1.00 51.19 179 ARG A N 1
ATOM 1425 C CA . ARG A 1 179 ? -8.099 1.732 -16.055 1.00 51.19 179 ARG A CA 1
ATOM 1426 C C . ARG A 1 179 ? -7.188 2.924 -16.263 1.00 51.19 179 ARG A C 1
ATOM 1428 O O . ARG A 1 179 ? -7.543 4.043 -15.908 1.00 51.19 179 ARG A O 1
ATOM 1435 N N . THR A 1 180 ? -6.003 2.673 -16.786 1.00 49.00 180 THR A N 1
ATOM 1436 C CA . THR A 1 180 ? -5.225 3.717 -17.426 1.00 49.00 180 THR A CA 1
ATOM 1437 C C . THR A 1 180 ? -5.949 3.982 -18.731 1.00 49.00 180 THR A C 1
ATOM 1439 O O . THR A 1 180 ? -5.816 3.203 -19.674 1.00 49.00 180 THR A O 1
ATOM 1442 N N . GLU A 1 181 ? -6.835 4.975 -18.742 1.00 43.38 181 GLU A N 1
ATOM 1443 C CA . GLU A 1 181 ? -7.460 5.408 -19.987 1.00 43.38 181 GLU A CA 1
ATOM 1444 C C . GLU A 1 181 ? -6.341 5.690 -21.005 1.00 43.38 181 GLU A C 1
ATOM 1446 O O . GLU A 1 181 ? -5.319 6.306 -20.677 1.00 43.38 181 GLU A O 1
ATOM 1451 N N . THR A 1 182 ? -6.497 5.060 -22.170 1.00 39.34 182 THR A N 1
ATOM 1452 C CA . THR A 1 182 ? -5.617 5.128 -23.343 1.00 39.34 182 THR A CA 1
ATOM 1453 C C . THR A 1 182 ? -5.680 6.494 -23.989 1.00 39.34 182 THR A C 1
ATOM 1455 O O . THR A 1 182 ? -6.828 6.956 -24.189 1.00 39.34 182 THR A O 1
#

Secondary structure (DSSP, 8-state):
-PPPPPPHHHHHHHIIIIIHHHHHHHHHHHHHHHHHHHH-TTTTTS-TT-HHHHHHHHHHHHHHHHHHHHHHHHH--SSSS---TT---HHHHSTT----SS-TGGGSPPSSTTS-HHHHHHHHHH---SSPPPGGG--HHHHHHHHHHHHHHHHH-TT-TTTTTTHHHHHHHHS-S-----

Foldseek 3Di:
DAADQDDLVRVLVCLQPVVLVLLCQLQVLVLVLVVLCVVPVCLVVDDPPPPSVVSSVVSLLSNLVSLLVLLCQQADDDDDPPDDSHDHHLCSQAVPRDRDVVTLQQPFDDLDPPDGSSVLSCQQHPDPDPDRRDSVSDPSVSSSVSSLVSVLVSQPPPSGSNNVSNPSVNCSSPDDRDPPDD

pLDDT: mean 87.9, std 12.07, range [39.34, 97.69]

Solvent-accessible surface area (backbone atoms only — not comparable to full-atom values): 10472 Å² total; per-residue (Å²): 127,77,71,62,81,79,50,72,68,56,50,34,51,42,38,55,47,52,53,27,46,41,53,49,44,27,54,49,20,46,46,54,29,51,49,47,45,69,78,34,78,60,46,81,78,50,57,86,82,35,67,70,35,43,52,40,49,51,22,48,51,42,23,50,53,30,40,52,54,50,35,46,27,51,48,56,79,83,89,83,83,84,70,64,44,77,68,76,35,48,50,79,41,20,86,80,56,73,51,56,83,71,37,35,47,69,73,29,81,50,63,45,90,97,42,57,33,65,60,50,47,49,49,60,74,73,50,100,54,100,71,72,74,58,73,87,54,53,61,57,71,56,39,47,51,38,35,52,52,55,49,47,56,58,50,66,36,86,72,26,79,44,44,76,45,24,47,65,42,46,52,56,72,70,48,71,80,78,78,74,83,128

Mean predicted aligned error: 5.34 Å

Sequence (182 aa):
MARITPTTAQLAELANTHLYYEVAMLRGALAEQDKRRAETPHIRDLDRDDPIRIACMAFFEAALIHARVLDDFLTLPPPNSGRNADDIWAGDYVPNWQPPNPSPLDRANPVVPGQKVRDSINKQLAHFSVLRLQQTAFYVGRITAEVLHDLKLFAEDTNNVCYQELQGVRDLINRAPWRTET

Organism: Mycobacterium gordonae (NCBI:txid1778)